Protein AF-A0A3S1DLU2-F1 (afdb_monomer_lite)

Secondary structure (DSSP, 8-state):
---------------HHHHH-S-HHHHHHHHHHHHHH-S---SHHHHHHHTTTTTSHHHHHHHHHHTT---SSSPPPHHHHHHHHHHHHHHHHHHHHHHHHHHHHHHHHHHHHH-SSPPPP-PPPHHHHHHHHHHHHT---HHHHHHHHHHHHHHHTTS----HHHHHHHHT--HHHHHHHHHHT-

Radius of gyration: 19.61 Å; chains: 1; bounding box: 51×60×48 Å

Sequence (186 aa):
MGTEDTNHPVSISGSITDVLGAGKGVGVLVSAIERGVGKVLGPWQRKRENRAELESFAEWTSLLKQQGLRIAGGELSLGERTLARLTVDAVREQEAREDIAVEAVLDYKRLTDASNVMPEPTAPEPEWLDRFWKLAGEISSESMKSLWGRVLARKVAGTAEVSARTLVFLSTLSTTEAKRIARLGN

pLDDT: mean 77.77, std 19.28, range [28.2, 98.31]

Foldseek 3Di:
DDDDPPPDDDDCPDDLCVVQPDDPLSVLLLVLLCLQLNPDLPCPSVCVPCVPPCVDVVVLQVQLVVVVHHPDPDDDDPVSVVVSVVSVLVVQLSVQSSLLSVLLSVLLNVVPVVDPDFDDFDRDDSVLSVLLSVLSSVDDDSLLSNVSSNVSNCNRRVNDDADSVNSVVSSPDDPVRVVVVVVVVD

Structure (mmCIF, N/CA/C/O backbone):
data_AF-A0A3S1DLU2-F1
#
_entry.id   AF-A0A3S1DLU2-F1
#
loop_
_atom_site.group_PDB
_atom_site.id
_atom_site.type_symbol
_atom_site.label_atom_id
_atom_site.label_alt_id
_atom_site.label_comp_id
_atom_site.label_asym_id
_atom_site.label_entity_id
_atom_site.label_seq_id
_atom_site.pdbx_PDB_ins_code
_atom_site.Cartn_x
_atom_site.Cartn_y
_atom_site.Cartn_z
_atom_site.occupancy
_atom_site.B_iso_or_equiv
_atom_site.auth_seq_id
_atom_site.auth_comp_id
_atom_site.auth_asym_id
_atom_site.auth_atom_id
_atom_site.pdbx_PDB_model_num
ATOM 1 N N . MET A 1 1 ? 20.208 45.827 7.296 1.00 37.97 1 MET A N 1
ATOM 2 C CA . MET A 1 1 ? 20.598 44.480 7.759 1.00 37.97 1 MET A CA 1
ATOM 3 C C . MET A 1 1 ? 19.302 43.721 7.981 1.00 37.97 1 MET A C 1
ATOM 5 O O . MET A 1 1 ? 18.718 43.824 9.046 1.00 37.97 1 MET A O 1
ATOM 9 N N . GLY A 1 2 ? 18.760 43.153 6.904 1.00 33.34 2 GLY A N 1
ATOM 10 C CA . GLY A 1 2 ? 17.458 42.489 6.892 1.00 33.34 2 GLY A CA 1
ATOM 11 C C . GLY A 1 2 ? 17.665 41.074 6.386 1.00 33.34 2 GLY A C 1
ATOM 12 O O . GLY A 1 2 ? 17.995 40.882 5.221 1.00 33.34 2 GLY A O 1
ATOM 13 N N . THR A 1 3 ? 17.580 40.124 7.304 1.00 40.91 3 THR A N 1
ATOM 14 C CA . THR A 1 3 ? 17.529 38.690 7.044 1.00 40.91 3 THR A CA 1
ATOM 15 C C . THR A 1 3 ? 16.073 38.319 6.806 1.00 40.91 3 THR A C 1
ATOM 17 O O . THR A 1 3 ? 15.282 38.377 7.743 1.00 40.91 3 THR A O 1
ATOM 20 N N . GLU A 1 4 ? 15.726 37.921 5.590 1.00 30.44 4 GLU A N 1
ATOM 21 C CA . GLU A 1 4 ? 14.504 37.160 5.324 1.00 30.44 4 GLU A CA 1
ATOM 22 C C . GLU A 1 4 ? 14.866 35.999 4.397 1.00 30.44 4 GLU A C 1
ATOM 24 O O . GLU A 1 4 ? 14.699 36.043 3.180 1.00 30.44 4 GLU A O 1
ATOM 29 N N . ASP A 1 5 ? 15.408 34.951 5.021 1.00 40.34 5 ASP A N 1
ATOM 30 C CA . ASP A 1 5 ? 15.300 33.583 4.524 1.00 40.34 5 ASP A CA 1
ATOM 31 C C . ASP A 1 5 ? 13.811 33.212 4.530 1.00 40.34 5 ASP A C 1
ATOM 33 O O . ASP A 1 5 ? 13.257 32.771 5.537 1.00 40.34 5 ASP A O 1
ATOM 37 N N . THR A 1 6 ? 13.136 33.411 3.402 1.00 31.31 6 THR A N 1
ATOM 38 C CA . THR A 1 6 ? 11.796 32.863 3.169 1.00 31.31 6 THR A CA 1
ATOM 39 C C . THR A 1 6 ? 11.933 31.538 2.432 1.00 31.31 6 THR A C 1
ATOM 41 O O . THR A 1 6 ? 11.702 31.407 1.232 1.00 31.31 6 THR A O 1
ATO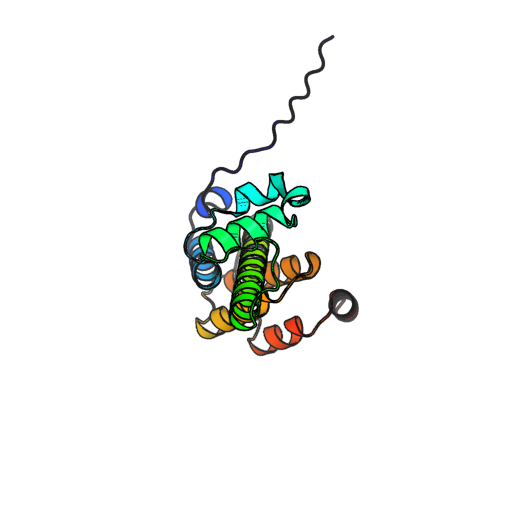M 44 N N . ASN A 1 7 ? 12.324 30.513 3.191 1.00 35.16 7 ASN A N 1
ATOM 45 C CA . ASN A 1 7 ? 12.175 29.124 2.780 1.00 35.16 7 ASN A CA 1
ATOM 46 C C . ASN A 1 7 ? 10.677 28.778 2.787 1.00 35.16 7 ASN A C 1
ATOM 48 O O . ASN A 1 7 ? 10.136 28.275 3.773 1.00 35.16 7 ASN A O 1
ATOM 52 N N . HIS A 1 8 ? 9.981 29.122 1.703 1.00 32.47 8 HIS A N 1
ATOM 53 C CA . HIS A 1 8 ? 8.601 28.708 1.495 1.00 32.47 8 HIS A CA 1
ATOM 54 C C . HIS A 1 8 ? 8.543 27.186 1.279 1.00 32.47 8 HIS A C 1
ATOM 56 O O . HIS A 1 8 ? 9.264 26.660 0.427 1.00 32.47 8 HIS A O 1
ATOM 62 N N . PRO A 1 9 ? 7.671 26.449 1.993 1.00 28.20 9 PRO A N 1
ATOM 63 C CA . PRO A 1 9 ? 7.439 25.044 1.697 1.00 28.20 9 PRO A CA 1
ATOM 64 C C . PRO A 1 9 ? 6.802 24.925 0.308 1.00 28.20 9 PRO A C 1
ATOM 66 O O . PRO A 1 9 ? 5.714 25.443 0.054 1.00 28.20 9 PRO A O 1
ATOM 69 N N . VAL A 1 10 ? 7.493 24.238 -0.604 1.00 31.62 10 VAL A N 1
ATOM 70 C CA . VAL A 1 10 ? 7.006 23.942 -1.957 1.00 31.62 10 VAL A CA 1
ATOM 71 C C . VAL A 1 10 ? 5.676 23.189 -1.854 1.00 31.62 10 VAL A C 1
ATOM 73 O O . VAL A 1 10 ? 5.635 22.023 -1.451 1.00 31.62 10 VAL A O 1
ATOM 76 N N . SER A 1 11 ? 4.585 23.870 -2.205 1.00 29.16 11 SER A N 1
ATOM 77 C CA . SER A 1 11 ? 3.252 23.283 -2.342 1.00 29.16 11 SER A CA 1
ATOM 78 C C . SER A 1 11 ? 3.203 22.469 -3.633 1.00 29.16 11 SER A C 1
ATOM 80 O O . SER A 1 11 ? 3.140 23.026 -4.727 1.00 29.16 11 SER A O 1
ATOM 82 N N . ILE A 1 12 ? 3.252 21.141 -3.524 1.00 36.72 12 ILE A N 1
ATOM 83 C CA . ILE A 1 12 ? 3.059 20.240 -4.667 1.00 36.72 12 ILE A CA 1
ATOM 84 C C . ILE A 1 12 ? 1.545 20.082 -4.867 1.00 36.72 12 ILE A C 1
ATOM 86 O O . ILE A 1 12 ? 0.911 19.180 -4.323 1.00 36.72 12 ILE A O 1
ATOM 90 N N . SER A 1 13 ? 0.956 21.011 -5.620 1.00 36.59 13 SER A N 1
ATOM 91 C CA . SER A 1 13 ? -0.457 20.991 -6.037 1.00 36.59 13 SER A CA 1
ATOM 92 C C . SER A 1 13 ? -0.706 20.118 -7.282 1.00 36.59 13 SER A C 1
ATOM 94 O O . SER A 1 13 ? -1.685 20.327 -7.994 1.00 36.59 13 SER A O 1
ATOM 96 N N . GLY A 1 14 ? 0.190 19.179 -7.589 1.00 49.09 14 GLY A N 1
ATOM 97 C CA . GLY A 1 14 ? 0.217 18.493 -8.878 1.00 49.09 14 GLY A CA 1
ATOM 98 C C . GLY A 1 14 ? -0.297 17.053 -8.846 1.00 49.09 14 GLY A C 1
ATOM 99 O O . GLY A 1 14 ? -0.025 16.311 -7.903 1.00 49.09 14 GLY A O 1
ATOM 100 N N . SER A 1 15 ? -0.990 16.648 -9.910 1.00 63.34 15 SER A N 1
ATOM 101 C CA . SER A 1 15 ? -1.235 15.246 -10.279 1.00 63.34 15 SER A CA 1
ATOM 102 C C . SER A 1 15 ? 0.089 14.458 -10.316 1.00 63.34 15 SER A C 1
ATOM 104 O O . SER A 1 15 ? 1.155 15.047 -10.489 1.00 63.34 15 SER A O 1
ATOM 106 N N . ILE A 1 16 ? 0.069 13.118 -10.221 1.00 63.81 16 ILE A N 1
ATOM 107 C CA . ILE A 1 16 ? 1.288 12.289 -10.398 1.00 63.81 16 ILE A CA 1
ATOM 108 C C . ILE A 1 16 ? 2.025 12.668 -11.697 1.00 63.81 16 ILE A C 1
ATOM 110 O O . ILE A 1 16 ? 3.255 12.725 -11.732 1.00 63.81 16 ILE A O 1
ATOM 114 N N . THR A 1 17 ? 1.270 12.985 -12.750 1.00 66.19 17 THR A N 1
ATOM 115 C CA . THR A 1 17 ? 1.793 13.456 -14.040 1.00 66.19 17 THR A CA 1
ATOM 116 C C . THR A 1 17 ? 2.525 14.794 -13.955 1.00 66.19 17 THR A C 1
ATOM 118 O O . THR A 1 17 ? 3.435 15.026 -14.740 1.00 66.19 17 THR A O 1
ATOM 121 N N . ASP A 1 18 ? 2.188 15.655 -12.999 1.00 67.88 18 ASP A N 1
ATOM 122 C CA . ASP A 1 18 ? 2.866 16.940 -12.793 1.00 67.88 18 ASP A CA 1
ATOM 123 C C . ASP A 1 18 ? 4.189 16.744 -12.039 1.00 67.88 18 ASP A C 1
ATOM 125 O O . ASP A 1 18 ? 5.147 17.489 -12.233 1.00 67.88 18 ASP A O 1
ATOM 129 N N . VAL A 1 19 ? 4.268 15.707 -11.195 1.00 66.38 19 VAL A N 1
ATOM 130 C CA . VAL A 1 19 ? 5.474 15.356 -10.428 1.00 66.38 19 VAL A CA 1
ATOM 131 C C . VAL A 1 19 ? 6.514 14.632 -11.289 1.00 66.38 19 VAL A C 1
ATOM 133 O O . VAL A 1 19 ? 7.720 14.853 -11.107 1.00 66.38 19 VAL A O 1
ATOM 136 N N . LEU A 1 20 ? 6.051 13.750 -12.182 1.00 73.88 20 LEU A N 1
ATOM 137 C CA . LEU A 1 20 ? 6.884 12.843 -12.982 1.00 73.88 20 LEU A CA 1
ATOM 138 C C . LEU A 1 20 ? 6.984 13.221 -14.469 1.00 73.88 20 LEU A C 1
ATOM 140 O O . LEU A 1 20 ? 7.816 12.662 -15.178 1.00 73.88 20 LEU A O 1
ATOM 144 N N . GLY A 1 21 ? 6.152 14.145 -14.953 1.00 74.94 21 GLY A N 1
ATOM 145 C CA . GLY A 1 21 ? 5.983 14.409 -16.382 1.00 74.94 21 GLY A CA 1
ATOM 146 C C . GLY A 1 21 ? 5.085 13.377 -17.081 1.00 74.94 21 GLY A C 1
ATOM 147 O O . GLY A 1 21 ? 4.675 12.365 -16.509 1.00 74.94 21 GLY A O 1
ATOM 148 N N . ALA A 1 22 ? 4.758 13.633 -18.349 1.00 71.94 22 ALA A N 1
ATOM 149 C CA . ALA A 1 22 ? 3.979 12.710 -19.171 1.00 71.94 22 ALA A CA 1
ATOM 150 C C . ALA A 1 22 ? 4.891 11.661 -19.829 1.00 71.94 22 ALA A C 1
ATOM 152 O O . ALA A 1 22 ? 5.860 11.999 -20.505 1.00 71.94 22 ALA A O 1
ATOM 153 N N . GLY A 1 23 ? 4.559 10.379 -19.674 1.00 79.69 23 GLY A N 1
ATOM 154 C CA . GLY A 1 23 ? 5.292 9.285 -20.309 1.00 79.69 23 GLY A CA 1
ATOM 155 C C . GLY A 1 23 ? 4.609 7.935 -20.113 1.00 79.69 23 GLY A C 1
ATOM 156 O O . GLY A 1 23 ? 3.860 7.744 -19.155 1.00 79.69 23 GLY A O 1
ATOM 157 N N . LYS A 1 24 ? 4.883 6.977 -21.010 1.00 80.56 24 LYS A N 1
ATOM 158 C CA . LYS A 1 24 ? 4.287 5.625 -20.985 1.00 80.56 24 LYS A CA 1
ATOM 159 C C . LYS A 1 24 ? 4.448 4.952 -19.616 1.00 80.56 24 LYS A C 1
ATOM 161 O O . LYS A 1 24 ? 3.481 4.426 -19.080 1.00 80.56 24 LYS A O 1
ATOM 166 N N . GLY A 1 25 ? 5.641 5.025 -19.023 1.00 85.75 25 GLY A N 1
ATOM 167 C CA . GLY A 1 25 ? 5.906 4.428 -17.712 1.00 85.75 25 GLY A CA 1
ATOM 168 C C . GLY A 1 25 ? 5.192 5.114 -16.548 1.00 85.75 25 GLY A C 1
ATOM 169 O O . GLY A 1 25 ? 4.727 4.434 -15.638 1.00 85.75 25 GLY A O 1
ATOM 170 N N . VAL A 1 26 ? 4.997 6.435 -16.623 1.00 86.00 26 VAL A N 1
ATOM 171 C CA . VAL A 1 26 ? 4.175 7.174 -15.651 1.00 86.00 26 VAL A CA 1
ATOM 172 C C . VAL A 1 26 ? 2.718 6.727 -15.746 1.00 86.00 26 VAL A C 1
ATOM 174 O O . VAL A 1 26 ? 2.098 6.475 -14.720 1.00 86.00 26 VAL A O 1
ATOM 177 N N . GLY A 1 27 ? 2.189 6.539 -16.959 1.00 85.56 27 GLY A N 1
ATOM 178 C CA . GLY A 1 27 ? 0.840 6.002 -17.162 1.00 85.56 27 GLY A CA 1
ATOM 179 C C . GLY A 1 27 ? 0.656 4.612 -16.545 1.00 85.56 27 GLY A C 1
ATOM 180 O O . GLY A 1 27 ? -0.316 4.383 -15.829 1.00 85.56 27 GLY A O 1
ATOM 181 N N . VAL A 1 28 ? 1.622 3.708 -16.745 1.00 90.31 28 VAL A N 1
ATOM 182 C CA . VAL A 1 28 ? 1.595 2.364 -16.138 1.00 90.31 28 VAL A CA 1
ATOM 183 C C . VAL A 1 28 ? 1.629 2.442 -14.609 1.00 90.31 28 VAL A C 1
ATOM 185 O O . VAL A 1 28 ? 0.856 1.748 -13.948 1.00 90.31 28 VAL A O 1
ATOM 188 N N . LEU A 1 29 ? 2.484 3.299 -14.039 1.00 91.00 29 LEU A N 1
ATOM 189 C CA . LEU A 1 29 ? 2.562 3.492 -12.591 1.00 91.00 29 LEU A CA 1
ATOM 190 C C . LEU A 1 29 ? 1.248 4.039 -12.021 1.00 91.00 29 LEU A C 1
ATOM 192 O O . LEU A 1 29 ? 0.763 3.529 -11.013 1.00 91.00 29 LEU A O 1
ATOM 196 N N . VAL A 1 30 ? 0.653 5.038 -12.679 1.00 89.25 30 VAL A N 1
ATOM 197 C CA . VAL A 1 30 ? -0.636 5.618 -12.279 1.00 89.25 30 VAL A CA 1
ATOM 198 C C . VAL A 1 30 ? -1.722 4.548 -12.285 1.00 89.25 30 VAL A C 1
ATOM 200 O O . VAL A 1 30 ? -2.376 4.360 -11.266 1.00 89.25 30 VAL A O 1
ATOM 203 N N . SER A 1 31 ? -1.866 3.778 -13.367 1.00 89.56 31 SER A N 1
ATOM 204 C CA . SER A 1 31 ? -2.867 2.705 -13.427 1.00 89.56 31 SER A CA 1
ATOM 205 C C . SER A 1 31 ? -2.645 1.625 -12.360 1.00 89.56 31 SER A C 1
ATOM 207 O O . SER A 1 31 ? -3.609 1.108 -11.791 1.00 89.56 31 SER A O 1
ATOM 209 N N . ALA A 1 32 ? -1.386 1.296 -12.049 1.00 93.25 32 ALA A N 1
ATOM 210 C CA . ALA A 1 32 ? -1.053 0.360 -10.978 1.00 93.25 32 ALA A CA 1
ATOM 211 C C . ALA A 1 32 ? -1.448 0.897 -9.590 1.00 93.25 32 ALA A C 1
ATOM 213 O O . ALA A 1 32 ? -1.955 0.130 -8.769 1.00 93.25 32 ALA A O 1
ATOM 214 N N . ILE A 1 33 ? -1.253 2.196 -9.337 1.00 91.56 33 ILE A N 1
ATOM 215 C CA . ILE A 1 33 ? -1.652 2.876 -8.095 1.00 91.56 33 ILE A CA 1
ATOM 216 C C . ILE A 1 33 ? -3.173 2.982 -7.986 1.00 91.56 33 ILE A C 1
ATOM 218 O O . ILE A 1 33 ? -3.739 2.598 -6.963 1.00 91.56 33 ILE A O 1
ATOM 222 N N . GLU A 1 34 ? -3.852 3.429 -9.041 1.00 89.06 34 GLU A N 1
ATOM 223 C CA . GLU A 1 34 ? -5.310 3.590 -9.064 1.00 89.06 34 GLU A CA 1
ATOM 224 C C . GLU A 1 34 ? -6.048 2.278 -8.783 1.00 89.06 34 GLU A C 1
ATOM 226 O O . GLU A 1 34 ? -7.111 2.295 -8.161 1.00 89.06 34 GLU A O 1
ATOM 231 N N . ARG A 1 35 ? -5.480 1.132 -9.186 1.00 91.56 35 ARG A N 1
ATOM 232 C CA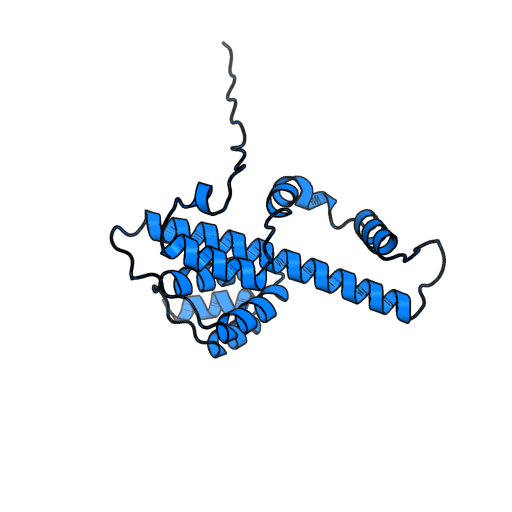 . ARG A 1 35 ? -6.050 -0.190 -8.890 1.00 91.56 35 ARG A CA 1
ATOM 233 C C . ARG A 1 35 ? -6.111 -0.492 -7.389 1.00 91.56 35 ARG A C 1
ATOM 235 O O . ARG A 1 35 ? -7.039 -1.162 -6.951 1.00 91.56 35 ARG A O 1
ATOM 242 N N . GLY A 1 36 ? -5.128 -0.033 -6.619 1.00 88.06 36 GLY A N 1
ATOM 243 C CA . GLY A 1 36 ? -5.014 -0.335 -5.191 1.00 88.06 36 GLY A CA 1
ATOM 244 C C . GLY A 1 36 ? -5.552 0.736 -4.262 1.00 88.06 36 GLY A C 1
ATOM 245 O O . GLY A 1 36 ? -6.177 0.429 -3.249 1.00 88.06 36 GLY A O 1
ATOM 246 N N . VAL A 1 37 ? -5.275 1.989 -4.609 1.00 86.56 37 VAL A N 1
ATOM 247 C CA . VAL A 1 37 ? -5.597 3.168 -3.800 1.00 86.56 37 VAL A CA 1
ATOM 248 C C . VAL A 1 37 ? -6.946 3.771 -4.199 1.00 86.56 37 VAL A C 1
ATOM 250 O O . VAL A 1 37 ? -7.598 4.425 -3.389 1.00 86.56 37 VAL A O 1
ATOM 253 N N . GLY A 1 38 ? -7.392 3.534 -5.436 1.00 84.00 38 GLY A N 1
ATOM 254 C CA . GLY A 1 38 ? -8.533 4.213 -6.039 1.00 84.00 38 GLY A CA 1
ATOM 255 C C . GLY A 1 38 ? -8.137 5.494 -6.783 1.00 84.00 38 GLY A C 1
ATOM 256 O O . GLY A 1 38 ? -6.998 5.950 -6.738 1.00 84.00 38 GLY A O 1
ATOM 257 N N . LYS A 1 39 ? -9.104 6.089 -7.492 1.00 69.25 39 LYS A N 1
ATOM 258 C CA . LYS A 1 39 ? -8.903 7.227 -8.416 1.00 69.25 39 LYS A CA 1
ATOM 259 C C . LYS A 1 39 ? -8.542 8.563 -7.749 1.00 69.25 39 LYS A C 1
ATOM 261 O O . LYS A 1 39 ? -8.288 9.539 -8.445 1.00 69.25 39 LYS A O 1
ATOM 266 N N . VAL A 1 40 ? -8.589 8.654 -6.420 1.00 57.12 40 VAL A N 1
ATOM 267 C CA . VAL A 1 40 ? -8.466 9.922 -5.689 1.00 57.12 40 VAL A CA 1
ATOM 268 C C . VAL A 1 40 ? -7.312 9.832 -4.696 1.00 57.12 40 VAL A C 1
ATOM 270 O O . VAL A 1 40 ? -7.484 9.335 -3.592 1.00 57.12 40 VAL A O 1
ATOM 273 N N . LEU A 1 41 ? -6.158 10.406 -5.049 1.00 60.94 41 LEU A N 1
ATOM 274 C CA . LEU A 1 41 ? -5.056 10.689 -4.111 1.00 60.94 41 LEU A CA 1
ATOM 275 C C . LEU A 1 41 ? -5.293 11.995 -3.330 1.00 60.94 41 LEU A C 1
ATOM 277 O O . LEU A 1 41 ? -4.386 12.786 -3.093 1.00 60.94 41 LEU A O 1
ATOM 281 N N . GLY A 1 42 ? -6.545 12.255 -2.958 1.00 56.00 42 GLY A N 1
ATOM 282 C CA . GLY A 1 42 ? -6.951 13.473 -2.255 1.00 56.00 42 GLY A CA 1
ATOM 283 C C . GLY A 1 42 ? -6.373 13.637 -0.835 1.00 56.00 42 GLY A C 1
ATOM 284 O O . GLY A 1 42 ? -6.075 14.770 -0.456 1.00 56.00 42 GLY A O 1
ATOM 285 N N . PRO A 1 43 ? -6.215 12.578 -0.012 1.00 51.59 43 PRO A N 1
ATOM 286 C CA . PRO A 1 43 ? -5.790 12.731 1.387 1.00 51.59 43 PRO A CA 1
ATOM 287 C C . PRO A 1 43 ? -4.281 12.926 1.602 1.00 51.59 43 PRO A C 1
ATOM 289 O O . PRO A 1 43 ? -3.884 13.364 2.684 1.00 51.59 43 PRO A O 1
ATOM 292 N N . TRP A 1 44 ? -3.438 12.662 0.594 1.00 49.88 44 TRP A N 1
ATOM 293 C CA . TRP A 1 44 ? -1.977 12.757 0.727 1.00 49.88 44 TRP A CA 1
ATOM 294 C C . TRP A 1 44 ? -1.498 14.159 1.141 1.00 49.88 44 TRP A C 1
ATOM 296 O O . TRP A 1 44 ? -0.636 14.297 2.009 1.00 49.88 44 TRP A O 1
ATOM 306 N N . GLN A 1 45 ? -2.112 15.207 0.582 1.00 47.50 45 GLN A N 1
ATOM 307 C CA . GLN A 1 45 ? -1.802 16.602 0.917 1.00 47.50 45 GLN A CA 1
ATOM 308 C C . GLN A 1 45 ? -2.145 16.953 2.374 1.00 47.50 45 GLN A C 1
ATOM 310 O O . GLN A 1 45 ? -1.384 17.666 3.019 1.00 47.50 45 GLN A O 1
ATOM 315 N N . ARG A 1 46 ? -3.235 16.401 2.928 1.00 48.19 46 ARG A N 1
ATOM 316 C CA . ARG A 1 46 ? -3.673 16.677 4.312 1.00 48.19 46 ARG A CA 1
ATOM 317 C C . ARG A 1 46 ? -2.791 16.012 5.374 1.00 48.19 46 ARG A C 1
ATOM 319 O O . ARG A 1 46 ? -2.666 16.528 6.482 1.00 48.19 46 ARG A O 1
ATOM 326 N N . LYS A 1 47 ? -2.161 14.876 5.062 1.00 51.69 47 LYS A N 1
ATOM 327 C CA . LYS A 1 47 ? -1.382 14.097 6.042 1.00 51.69 47 LYS A CA 1
ATOM 328 C C . LYS A 1 47 ? 0.006 14.638 6.344 1.00 51.69 47 LYS A C 1
ATOM 330 O O . LYS A 1 47 ? 0.522 14.373 7.429 1.00 51.69 47 LYS A O 1
ATOM 335 N N . ARG A 1 48 ? 0.616 15.398 5.428 1.00 49.97 48 ARG A N 1
ATOM 336 C CA . ARG A 1 48 ? 1.931 16.011 5.684 1.00 49.97 48 ARG A CA 1
ATOM 337 C C . ARG A 1 48 ? 1.861 17.108 6.750 1.00 49.97 48 ARG A C 1
ATOM 339 O O . ARG A 1 48 ? 2.870 17.373 7.393 1.00 49.97 48 ARG A O 1
ATOM 346 N N . GLU A 1 49 ? 0.684 17.704 6.936 1.00 43.12 49 GLU A N 1
ATOM 347 C CA . GLU A 1 49 ? 0.455 18.823 7.856 1.00 43.12 49 GLU A CA 1
ATOM 348 C C . GLU A 1 49 ? -0.075 18.365 9.228 1.00 43.12 49 GLU A C 1
ATOM 350 O O . GLU A 1 49 ? 0.310 18.942 10.238 1.00 43.12 49 GLU A O 1
ATOM 355 N N . ASN A 1 50 ? -0.853 17.273 9.299 1.00 41.28 50 ASN A N 1
ATOM 356 C CA . ASN A 1 50 ? -1.627 16.921 10.504 1.00 41.28 50 ASN A CA 1
ATOM 357 C C . ASN A 1 50 ? -1.227 15.607 11.216 1.00 41.28 50 ASN A C 1
ATOM 359 O O . ASN A 1 50 ? -1.925 15.177 12.134 1.00 41.28 50 ASN A O 1
ATOM 363 N N . ARG A 1 51 ? -0.120 14.939 10.845 1.00 43.53 51 ARG A N 1
ATOM 364 C CA . ARG A 1 51 ? 0.239 13.580 11.340 1.00 43.53 51 ARG A CA 1
ATOM 365 C C . ARG A 1 51 ? 0.302 13.431 12.875 1.00 43.53 51 ARG A C 1
ATOM 367 O O . ARG A 1 51 ? 0.204 12.315 13.366 1.00 43.53 51 ARG A O 1
ATOM 374 N N . ALA A 1 52 ? 0.459 14.528 13.621 1.00 43.78 52 ALA A N 1
ATOM 375 C CA . ALA A 1 52 ? 0.508 14.536 15.086 1.00 43.78 52 ALA A CA 1
ATOM 376 C C . ALA A 1 52 ? -0.866 14.707 15.778 1.00 43.78 52 ALA A C 1
ATOM 378 O O . ALA A 1 52 ? -0.972 14.428 16.969 1.00 43.78 52 ALA A O 1
ATOM 379 N N . GLU A 1 53 ? -1.914 15.135 15.065 1.00 42.28 53 GLU A N 1
ATOM 380 C CA . GLU A 1 53 ? -3.240 15.436 15.645 1.00 42.28 53 GLU A CA 1
ATOM 381 C C . GLU A 1 53 ? -4.330 14.403 15.272 1.00 42.28 53 GLU A C 1
ATOM 383 O O . GLU A 1 53 ? -5.354 14.297 15.954 1.00 42.28 53 GLU A O 1
ATOM 388 N N . LEU A 1 54 ? -4.096 13.604 14.221 1.00 39.69 54 LEU A N 1
ATOM 389 C CA . LEU A 1 54 ? -5.099 12.753 13.549 1.00 39.69 54 LEU A CA 1
ATOM 390 C C . LEU A 1 54 ? -5.418 11.416 14.244 1.00 39.69 54 LEU A C 1
ATOM 392 O O . LEU A 1 54 ? -6.444 10.801 13.978 1.00 39.69 54 LEU A O 1
ATOM 396 N N . GLU A 1 55 ? -4.606 10.943 15.192 1.00 47.66 55 GLU A N 1
ATOM 397 C CA . GLU A 1 55 ? -4.949 9.712 15.934 1.00 47.66 55 GLU A CA 1
ATOM 398 C C . GLU A 1 55 ? -5.979 9.948 17.054 1.00 47.66 55 GLU A C 1
ATOM 400 O O . GLU A 1 55 ? -6.311 9.036 17.818 1.00 47.66 55 GLU A O 1
ATOM 405 N N . SER A 1 56 ? -6.489 11.176 17.195 1.00 52.47 56 SER A N 1
ATOM 406 C CA . SER A 1 56 ? -7.362 11.522 18.308 1.00 52.47 56 SER A CA 1
ATOM 407 C C . SER A 1 56 ? -8.715 10.802 18.229 1.00 52.47 56 SER A C 1
ATOM 409 O O . SER A 1 56 ? -9.343 10.643 17.182 1.00 52.47 56 SER A O 1
ATOM 411 N N . PHE A 1 57 ? -9.226 10.415 19.398 1.00 50.03 57 PHE A N 1
ATOM 412 C CA . PHE A 1 57 ? -10.565 9.849 19.589 1.00 50.03 57 PHE A CA 1
ATOM 413 C C . PHE A 1 57 ? -11.687 10.684 18.932 1.00 50.03 57 PHE A C 1
ATOM 415 O O . PHE A 1 57 ? -12.756 10.155 18.621 1.00 50.03 57 PHE A O 1
ATOM 422 N N . ALA A 1 58 ? -11.458 11.980 18.695 1.00 55.06 58 ALA A N 1
ATOM 423 C CA . ALA A 1 58 ? -12.408 12.892 18.069 1.00 55.06 58 ALA A CA 1
ATOM 424 C C . ALA A 1 58 ? -12.656 12.586 16.581 1.00 55.06 58 ALA A C 1
ATOM 426 O O . ALA A 1 58 ? -13.809 12.636 16.147 1.00 55.06 58 ALA A O 1
ATOM 427 N N . GLU A 1 59 ? -11.621 12.219 15.819 1.00 64.75 59 GLU A N 1
ATOM 428 C CA . GLU A 1 59 ? -11.757 11.833 14.407 1.00 64.75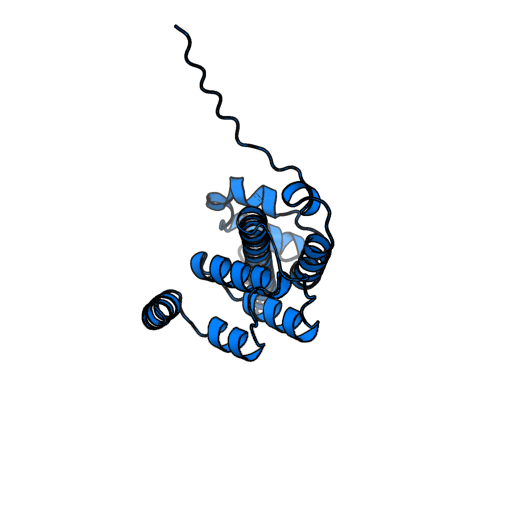 59 GLU A CA 1
ATOM 429 C C . GLU A 1 59 ? -12.414 10.457 14.275 1.00 64.75 59 GLU A C 1
ATOM 431 O O . GLU A 1 59 ? -13.350 10.274 13.502 1.00 64.75 59 GLU A O 1
ATOM 436 N N . TRP A 1 60 ? -12.051 9.519 15.151 1.00 59.50 60 TRP A N 1
ATOM 437 C CA . TRP A 1 60 ? -12.757 8.243 15.273 1.00 59.50 60 TRP A CA 1
ATOM 438 C C . TRP A 1 60 ? -14.242 8.432 15.574 1.00 59.50 60 TRP A C 1
ATOM 440 O O . TRP A 1 60 ? -15.104 7.839 14.928 1.00 59.50 60 TRP A O 1
ATOM 450 N N . THR A 1 61 ? -14.561 9.306 16.527 1.00 61.00 61 THR A N 1
ATOM 451 C CA . THR A 1 61 ? -15.948 9.611 16.884 1.00 61.00 61 THR A CA 1
ATOM 452 C C . THR A 1 61 ? -16.694 10.282 15.727 1.00 61.00 61 THR A C 1
ATOM 454 O O . THR A 1 61 ? -17.890 10.041 15.559 1.00 61.00 61 THR A O 1
ATOM 457 N N . SER A 1 62 ? -16.029 11.114 14.920 1.00 68.31 62 SER A N 1
ATOM 458 C CA . SER A 1 62 ? -16.649 11.784 13.771 1.00 68.31 62 SER A CA 1
ATOM 459 C C . SER A 1 62 ? -16.900 10.820 12.605 1.00 68.31 62 SER A C 1
ATOM 461 O O . SER A 1 62 ? -17.998 10.836 12.050 1.00 68.31 62 SER A O 1
ATOM 463 N N . LEU A 1 63 ? -15.955 9.924 12.300 1.00 69.06 63 LEU A N 1
ATOM 464 C CA . LEU A 1 63 ? -16.109 8.865 11.297 1.00 69.06 63 LEU A CA 1
ATOM 465 C C . LEU A 1 63 ? -17.250 7.913 11.662 1.00 69.06 63 LEU A C 1
ATOM 467 O O . LEU A 1 63 ? -18.109 7.614 10.834 1.00 69.06 63 LEU A O 1
ATOM 471 N N . LEU A 1 64 ? -17.320 7.497 12.927 1.00 68.31 64 LEU A N 1
ATOM 472 C CA . LEU A 1 64 ? -18.402 6.644 13.414 1.00 68.31 64 LEU A CA 1
ATOM 473 C C . LEU A 1 64 ? -19.756 7.364 13.342 1.00 68.31 64 LEU A C 1
ATOM 475 O O . LEU A 1 64 ? -20.731 6.778 12.871 1.00 68.31 64 LEU A O 1
ATOM 479 N N . LYS A 1 65 ? -19.811 8.659 13.687 1.00 71.50 65 LYS A N 1
ATOM 480 C CA . LYS A 1 65 ? -21.017 9.485 13.503 1.00 71.50 65 LYS A CA 1
ATOM 481 C C . LYS A 1 65 ? -21.459 9.574 12.042 1.00 71.50 65 LYS A C 1
ATOM 483 O O . LYS A 1 65 ? -22.659 9.508 11.790 1.00 71.50 65 LYS A O 1
ATOM 488 N N . GLN A 1 66 ? -20.532 9.711 11.091 1.00 76.56 66 GLN A N 1
ATOM 489 C CA . GLN A 1 66 ? -20.858 9.723 9.656 1.00 76.56 66 GLN A CA 1
ATOM 490 C C . GLN A 1 66 ? -21.472 8.396 9.195 1.00 76.56 66 GLN A C 1
ATOM 492 O O . GLN A 1 66 ? -22.365 8.397 8.355 1.00 76.56 66 GLN A O 1
ATOM 497 N N . GLN A 1 67 ? -21.055 7.281 9.796 1.00 72.19 67 GLN A N 1
ATOM 498 C CA . GLN A 1 67 ? -21.636 5.953 9.575 1.00 72.19 67 GLN A CA 1
ATOM 499 C C . GLN A 1 67 ? -22.919 5.705 10.398 1.00 72.19 67 GLN A C 1
ATOM 501 O O . GLN A 1 67 ? -23.403 4.579 10.475 1.00 72.19 67 GLN A O 1
ATOM 506 N N . GLY A 1 68 ? -23.480 6.740 11.036 1.00 66.25 68 GLY A N 1
ATOM 507 C CA . GLY A 1 68 ? -24.715 6.659 11.823 1.00 66.25 68 GLY A CA 1
ATOM 508 C C . GLY A 1 68 ? -24.551 6.081 13.233 1.00 66.25 68 GLY A C 1
ATOM 509 O O . GLY A 1 68 ? -25.541 5.945 13.951 1.00 66.25 68 GLY A O 1
ATOM 510 N N . LEU A 1 69 ? -23.324 5.775 13.665 1.00 68.81 69 LEU A N 1
ATOM 511 C CA . LEU A 1 69 ? -23.030 5.252 14.998 1.00 68.81 69 LEU A CA 1
ATOM 512 C C . LEU A 1 69 ? -22.901 6.392 16.017 1.00 68.81 69 LEU A C 1
ATOM 514 O O . LEU A 1 69 ? -22.158 7.356 15.820 1.00 68.81 69 LEU A O 1
ATOM 518 N N . ARG A 1 70 ? -23.604 6.282 17.150 1.00 59.31 70 ARG A N 1
ATOM 519 C CA . ARG A 1 70 ? -23.571 7.286 18.225 1.00 59.31 70 ARG A CA 1
ATOM 520 C C . ARG A 1 70 ? -22.792 6.753 19.420 1.00 59.31 70 ARG A C 1
ATOM 522 O O . ARG A 1 70 ? -23.337 6.032 20.245 1.00 59.31 70 ARG A O 1
ATOM 529 N N . ILE A 1 71 ? -21.543 7.190 19.574 1.00 58.44 71 ILE A N 1
ATOM 530 C CA . ILE A 1 71 ? -20.809 7.018 20.835 1.00 58.44 71 ILE A CA 1
ATOM 531 C C . ILE A 1 71 ? -21.310 8.093 21.807 1.00 58.44 71 ILE A C 1
ATOM 533 O O . ILE A 1 71 ? -20.756 9.186 21.889 1.00 58.44 71 ILE A O 1
ATOM 537 N N . ALA A 1 72 ? -22.426 7.832 22.482 1.00 51.69 72 ALA A N 1
ATOM 538 C CA . ALA A 1 72 ? -22.956 8.712 23.518 1.00 51.69 72 ALA A CA 1
ATOM 539 C C . ALA A 1 72 ? -23.118 7.921 24.819 1.00 51.69 72 ALA A C 1
ATOM 541 O O . ALA A 1 72 ? -24.173 7.356 25.074 1.00 51.69 72 ALA A O 1
ATOM 542 N N . GLY A 1 73 ? -22.050 7.865 25.621 1.00 55.97 73 GLY A N 1
ATOM 543 C CA . GLY A 1 73 ? -22.086 7.513 27.049 1.00 55.97 73 GLY A CA 1
ATOM 544 C C . GLY A 1 73 ? -22.534 6.097 27.448 1.00 55.97 73 GLY A C 1
ATOM 545 O O . GLY A 1 73 ? -22.542 5.815 28.641 1.00 55.97 73 GLY A O 1
ATOM 546 N N . GLY A 1 74 ? -22.890 5.220 26.506 1.00 65.88 74 GLY A N 1
ATOM 547 C CA . GLY A 1 74 ? -23.292 3.831 26.755 1.00 65.88 74 GLY A CA 1
ATOM 548 C C . GLY A 1 74 ? -22.343 2.812 26.123 1.00 65.88 74 GLY A C 1
ATOM 549 O O . GLY A 1 74 ? -21.613 3.129 25.181 1.00 65.88 74 GLY A O 1
ATOM 550 N N . GLU A 1 75 ? -22.352 1.582 26.647 1.00 66.81 75 GLU A N 1
ATOM 551 C CA . GLU A 1 75 ? -21.652 0.445 26.040 1.00 66.81 75 GLU A CA 1
ATOM 552 C C . GLU A 1 75 ? -22.135 0.220 24.601 1.00 66.81 75 GLU A C 1
ATOM 554 O O . GLU A 1 75 ? -23.331 0.104 24.342 1.00 66.81 75 GLU A O 1
ATOM 559 N N . LEU A 1 76 ? -21.189 0.130 23.663 1.00 73.81 76 LEU A N 1
ATOM 560 C CA . LEU A 1 76 ? -21.478 -0.244 22.280 1.00 73.81 76 LEU A CA 1
ATOM 561 C C . LEU A 1 76 ? -21.939 -1.705 22.219 1.00 73.81 76 LEU A C 1
ATOM 563 O O . LEU A 1 76 ? -21.276 -2.604 22.753 1.00 73.81 76 LEU A O 1
ATOM 567 N N . SER A 1 77 ? -23.014 -1.968 21.480 1.00 83.94 77 SER A N 1
ATOM 568 C CA . SER A 1 77 ? -23.436 -3.331 21.161 1.00 83.94 77 SER A CA 1
ATOM 569 C C . SER A 1 77 ? -22.352 -4.084 20.374 1.00 83.94 77 SER A C 1
ATOM 571 O O . SER A 1 77 ? -21.416 -3.504 19.815 1.00 83.94 77 SER A O 1
ATOM 573 N N . LEU A 1 78 ? -22.446 -5.418 20.310 1.00 82.38 78 LEU A N 1
ATOM 574 C CA . LEU A 1 78 ? -21.508 -6.223 19.516 1.00 82.38 78 LEU A CA 1
ATOM 575 C C . LEU A 1 78 ? -21.483 -5.790 18.038 1.00 82.38 78 LEU A C 1
ATOM 577 O O . LEU A 1 78 ? -20.402 -5.680 17.468 1.00 82.38 78 LEU A O 1
ATOM 581 N N . GLY A 1 79 ? -22.646 -5.502 17.446 1.00 82.25 79 GLY A N 1
ATOM 582 C CA . GLY A 1 79 ? -22.742 -5.045 16.057 1.00 82.25 79 GLY A CA 1
ATOM 583 C C . GLY A 1 79 ? -22.034 -3.708 15.829 1.00 82.25 79 GLY A C 1
ATOM 584 O O . GLY A 1 79 ? -21.244 -3.581 14.896 1.00 82.25 79 GLY A O 1
ATOM 585 N N . GLU A 1 80 ? -22.236 -2.743 16.727 1.00 78.75 80 GLU A N 1
ATOM 586 C CA . GLU A 1 80 ? -21.597 -1.424 16.642 1.00 78.75 80 GLU A CA 1
ATOM 587 C C . GLU A 1 80 ? -20.079 -1.508 16.843 1.00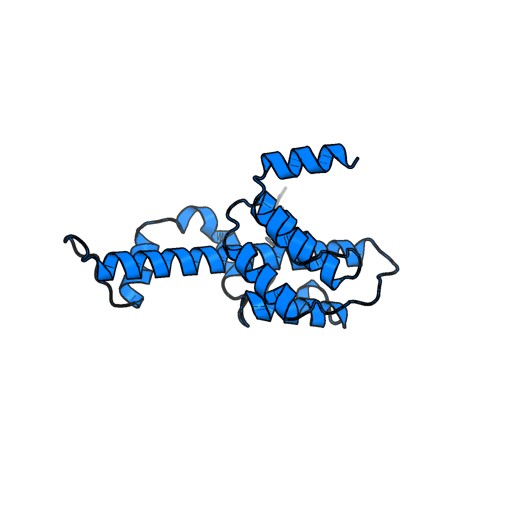 78.75 80 GLU A C 1
ATOM 589 O O . GLU A 1 80 ? -19.329 -0.841 16.133 1.00 78.75 80 GLU A O 1
ATOM 594 N N . ARG A 1 81 ? -19.597 -2.375 17.748 1.00 81.69 81 ARG A N 1
ATOM 595 C CA . ARG A 1 81 ? -18.154 -2.625 17.924 1.00 81.69 81 ARG A CA 1
ATOM 596 C C . ARG A 1 81 ? -17.523 -3.253 16.687 1.00 81.69 81 ARG A C 1
ATOM 598 O O . ARG A 1 81 ? -16.414 -2.874 16.319 1.00 81.69 81 ARG A O 1
ATOM 605 N N . THR A 1 82 ? -18.206 -4.205 16.056 1.00 84.31 82 THR A N 1
ATOM 606 C CA . THR A 1 82 ? -17.731 -4.826 14.814 1.00 84.31 82 THR A CA 1
ATOM 607 C C . THR A 1 82 ? -17.668 -3.804 13.686 1.00 84.31 82 THR A C 1
ATOM 609 O O . THR A 1 82 ? -16.636 -3.699 13.032 1.00 84.31 82 THR A O 1
ATOM 612 N N . LEU A 1 83 ? -18.723 -3.006 13.496 1.00 82.38 83 LEU A N 1
ATOM 613 C CA . LEU A 1 83 ? -18.742 -1.962 12.472 1.00 82.38 83 LEU A CA 1
ATOM 614 C C . LEU A 1 83 ? -17.650 -0.912 12.715 1.00 82.38 83 LEU A C 1
ATOM 616 O O . LEU A 1 83 ? -16.966 -0.503 11.776 1.00 82.38 83 LEU A O 1
ATOM 620 N N . ALA A 1 84 ? -17.430 -0.532 13.976 1.00 80.44 84 ALA A N 1
ATOM 621 C CA . ALA A 1 84 ? -16.360 0.386 14.335 1.00 80.44 84 ALA A CA 1
ATOM 622 C C . ALA A 1 84 ? -14.976 -0.175 13.982 1.00 80.44 84 ALA A C 1
ATOM 624 O O . ALA A 1 84 ? -14.192 0.524 13.350 1.00 80.44 84 ALA A O 1
ATOM 625 N N . ARG A 1 85 ? -14.693 -1.441 14.321 1.00 82.81 85 ARG A N 1
ATOM 626 C CA . ARG A 1 85 ? -13.429 -2.108 13.959 1.00 82.81 85 ARG A CA 1
ATOM 627 C C . ARG A 1 85 ? -13.234 -2.194 12.450 1.00 82.81 85 ARG A C 1
ATOM 629 O O . ARG A 1 85 ? -12.192 -1.783 11.967 1.00 82.81 85 ARG A O 1
ATOM 636 N N . LEU A 1 86 ? -14.251 -2.632 11.708 1.00 84.75 86 LEU A N 1
ATOM 637 C CA . LEU A 1 86 ? -14.181 -2.706 10.245 1.00 84.75 86 LEU A CA 1
ATOM 638 C C . LEU A 1 86 ? -13.873 -1.343 9.618 1.00 84.75 86 LEU A C 1
ATOM 640 O O . LEU A 1 86 ? -13.063 -1.256 8.703 1.00 84.75 86 LEU A O 1
ATOM 644 N N . THR A 1 87 ? -14.492 -0.278 10.134 1.00 82.12 87 THR A N 1
ATOM 645 C CA . THR A 1 87 ? -14.228 1.091 9.670 1.00 82.12 87 THR A CA 1
ATOM 646 C C . THR A 1 87 ? -12.792 1.505 9.985 1.00 82.12 87 THR A C 1
ATOM 648 O O . THR A 1 87 ? -12.116 2.068 9.131 1.00 82.12 87 THR A O 1
ATOM 651 N N . VAL A 1 88 ? -12.311 1.196 11.194 1.00 81.44 88 VAL A N 1
ATOM 652 C CA . VAL A 1 88 ? -10.937 1.488 11.628 1.00 81.44 88 VAL A CA 1
ATOM 653 C C . VAL A 1 88 ? -9.905 0.799 10.756 1.00 81.44 88 VAL A C 1
ATOM 655 O O . VAL A 1 88 ? -8.969 1.444 10.283 1.00 81.44 88 VAL A O 1
ATOM 658 N N . ASP A 1 89 ? -10.083 -0.498 10.549 1.00 85.62 89 ASP A N 1
ATOM 659 C CA . ASP A 1 89 ? -9.150 -1.316 9.792 1.00 85.62 89 ASP A CA 1
ATOM 660 C C . ASP A 1 89 ? -9.148 -0.882 8.320 1.00 85.62 89 ASP A C 1
ATOM 662 O O . ASP A 1 89 ? -8.083 -0.636 7.762 1.00 85.62 89 ASP A O 1
ATOM 666 N N . ALA A 1 90 ? -10.324 -0.633 7.729 1.00 85.75 90 ALA A N 1
ATOM 667 C CA . ALA A 1 90 ? -10.433 -0.133 6.358 1.00 85.75 90 ALA A CA 1
ATOM 668 C C . ALA A 1 90 ? -9.764 1.237 6.164 1.00 85.75 90 ALA A C 1
ATOM 670 O O . ALA A 1 90 ? -9.102 1.453 5.148 1.00 85.75 90 ALA A O 1
ATOM 671 N N . VAL A 1 91 ? -9.910 2.155 7.131 1.00 83.38 91 VAL A N 1
ATOM 672 C CA . VAL A 1 91 ? -9.208 3.445 7.097 1.00 83.38 91 VAL A CA 1
ATOM 673 C C . VAL A 1 91 ? -7.707 3.197 7.124 1.00 83.38 91 VAL A C 1
ATOM 675 O O . VAL A 1 91 ? -7.035 3.580 6.174 1.00 83.38 91 VAL A O 1
ATOM 678 N N . ARG A 1 92 ? -7.184 2.489 8.132 1.00 85.19 92 ARG A N 1
ATOM 679 C CA . ARG A 1 92 ? -5.740 2.217 8.275 1.00 85.19 92 ARG A CA 1
ATOM 680 C C . ARG A 1 92 ? -5.133 1.543 7.048 1.00 85.19 92 ARG A C 1
ATOM 682 O O . ARG A 1 92 ? -4.042 1.920 6.626 1.00 85.19 92 ARG A O 1
ATOM 689 N N . GLU A 1 93 ? -5.832 0.575 6.465 1.00 90.94 93 GLU A N 1
ATOM 690 C CA . GLU A 1 93 ? -5.389 -0.077 5.235 1.00 90.94 93 GLU A CA 1
ATOM 691 C C . GLU A 1 93 ? -5.295 0.911 4.074 1.00 90.94 93 GLU A C 1
ATOM 693 O O . GLU A 1 93 ? -4.294 0.927 3.356 1.00 90.94 93 GLU A O 1
ATOM 698 N N . GLN A 1 94 ? -6.308 1.763 3.901 1.00 89.19 94 GLN A N 1
ATOM 699 C CA . GLN A 1 94 ? -6.293 2.806 2.881 1.00 89.19 94 GLN A CA 1
ATOM 700 C C . GLN A 1 94 ? -5.120 3.771 3.096 1.00 89.19 94 GLN A C 1
ATOM 702 O O . GLN A 1 94 ? -4.409 4.105 2.149 1.00 89.19 94 GLN A O 1
ATOM 707 N N . GLU A 1 95 ? -4.863 4.162 4.345 1.00 86.88 95 GLU A N 1
ATOM 708 C CA . GLU A 1 95 ? -3.734 5.019 4.700 1.00 86.88 95 GLU A CA 1
ATOM 709 C C . GLU A 1 95 ? -2.385 4.400 4.326 1.00 86.88 95 GLU A C 1
ATOM 711 O O . GLU A 1 95 ? -1.531 5.075 3.751 1.00 86.88 95 GLU A O 1
ATOM 716 N N . ALA A 1 96 ? -2.197 3.113 4.624 1.00 90.44 96 ALA A N 1
ATOM 717 C CA . ALA A 1 96 ? -0.980 2.393 4.278 1.00 90.44 96 ALA A CA 1
ATOM 718 C C . ALA A 1 96 ? -0.776 2.315 2.758 1.00 90.44 96 ALA A C 1
ATOM 720 O O . ALA A 1 96 ? 0.338 2.534 2.275 1.00 90.44 96 ALA A O 1
ATOM 721 N N . ARG A 1 97 ? -1.844 2.054 1.991 1.00 93.56 97 ARG A N 1
ATOM 722 C CA . ARG A 1 97 ? -1.783 2.012 0.521 1.00 93.56 97 ARG A CA 1
ATOM 723 C C . ARG A 1 97 ? -1.401 3.370 -0.069 1.00 93.56 97 ARG A C 1
ATOM 725 O O . ARG A 1 97 ? -0.566 3.419 -0.971 1.00 93.56 97 ARG A O 1
ATOM 732 N N . GLU A 1 98 ? -1.963 4.457 0.452 1.00 90.50 98 GLU A N 1
ATOM 733 C CA . GLU A 1 98 ? -1.629 5.822 0.028 1.00 90.50 98 GLU A CA 1
ATOM 734 C C . GLU A 1 98 ? -0.162 6.170 0.309 1.00 90.50 98 GLU A C 1
ATOM 736 O O . GLU A 1 98 ? 0.536 6.641 -0.589 1.00 90.50 98 GLU A O 1
ATOM 741 N N . ASP A 1 99 ? 0.339 5.874 1.512 1.00 89.00 99 ASP A N 1
ATOM 742 C CA . ASP A 1 99 ? 1.746 6.105 1.867 1.00 89.00 99 ASP A CA 1
ATOM 743 C C . ASP A 1 99 ? 2.698 5.306 0.950 1.00 89.00 99 ASP A C 1
ATOM 745 O O . ASP A 1 99 ? 3.712 5.820 0.474 1.00 89.00 99 ASP A O 1
ATOM 749 N N . ILE A 1 100 ? 2.356 4.050 0.643 1.00 94.06 100 ILE A N 1
ATOM 750 C CA . ILE A 1 100 ? 3.134 3.189 -0.261 1.00 94.06 100 ILE A CA 1
ATOM 751 C C . ILE A 1 100 ? 3.124 3.718 -1.699 1.00 94.06 100 ILE A C 1
ATOM 753 O O . ILE A 1 100 ? 4.154 3.674 -2.376 1.00 94.06 100 ILE A O 1
ATOM 757 N N . ALA A 1 101 ? 1.990 4.231 -2.180 1.00 92.12 101 ALA A N 1
ATOM 758 C CA . ALA A 1 101 ? 1.892 4.824 -3.511 1.00 92.12 101 ALA A CA 1
ATOM 759 C C . ALA A 1 101 ? 2.808 6.045 -3.664 1.00 92.12 101 ALA A C 1
ATOM 761 O O . ALA A 1 101 ? 3.449 6.218 -4.700 1.00 92.12 101 ALA A O 1
ATOM 762 N N . VAL A 1 102 ? 2.928 6.854 -2.614 1.00 88.00 102 VAL A N 1
ATOM 763 C CA . VAL A 1 102 ? 3.828 8.014 -2.583 1.00 88.00 102 VAL A CA 1
ATOM 764 C C . VAL A 1 102 ? 5.278 7.569 -2.661 1.00 88.00 102 VAL A C 1
ATOM 766 O O . VAL A 1 102 ? 6.035 8.074 -3.489 1.00 88.00 102 VAL A O 1
ATOM 769 N N . GLU A 1 103 ? 5.662 6.589 -1.845 1.00 90.94 103 GLU A N 1
ATOM 770 C CA . GLU A 1 103 ? 7.001 6.000 -1.886 1.00 90.94 103 GLU A CA 1
ATOM 771 C C . GLU A 1 103 ? 7.320 5.421 -3.272 1.00 90.94 103 GLU A C 1
ATOM 773 O O . GLU A 1 103 ? 8.439 5.579 -3.762 1.00 90.94 103 GLU A O 1
ATOM 778 N N . ALA A 1 104 ? 6.334 4.817 -3.945 1.00 93.31 104 ALA A N 1
ATOM 779 C CA . ALA A 1 104 ? 6.491 4.319 -5.308 1.00 93.31 104 ALA A CA 1
ATOM 780 C C . ALA A 1 104 ? 6.721 5.448 -6.325 1.00 93.31 104 ALA A C 1
ATOM 782 O O . ALA A 1 104 ? 7.629 5.346 -7.147 1.00 93.31 104 ALA A O 1
ATOM 783 N N . VAL A 1 105 ? 5.954 6.541 -6.256 1.00 89.94 105 VAL A N 1
ATOM 784 C CA . VAL A 1 105 ? 6.138 7.723 -7.121 1.00 89.94 105 VAL A CA 1
ATOM 785 C C . VAL A 1 105 ? 7.523 8.337 -6.920 1.00 89.94 105 VAL A C 1
ATOM 787 O O . VAL A 1 105 ? 8.231 8.606 -7.892 1.00 89.94 105 VAL A O 1
ATOM 790 N N . LEU A 1 106 ? 7.938 8.525 -5.665 1.00 88.19 106 LEU A N 1
ATOM 791 C CA . LEU A 1 106 ? 9.244 9.094 -5.336 1.00 88.19 106 LEU A CA 1
ATOM 792 C C . LEU A 1 106 ? 10.393 8.194 -5.802 1.00 88.19 106 LEU A C 1
ATOM 794 O O . LEU A 1 106 ? 11.372 8.695 -6.353 1.00 88.19 106 LEU A O 1
ATOM 798 N N . ASP A 1 107 ? 10.293 6.877 -5.607 1.00 91.69 107 ASP A N 1
ATOM 799 C CA . ASP A 1 107 ? 11.339 5.961 -6.065 1.00 91.69 107 ASP A CA 1
ATOM 800 C C . ASP A 1 107 ? 11.403 5.867 -7.586 1.00 91.69 107 ASP A C 1
ATOM 802 O O . ASP A 1 107 ? 12.497 5.876 -8.146 1.00 91.69 107 ASP A O 1
ATOM 806 N N . TYR A 1 108 ? 10.251 5.852 -8.259 1.00 90.19 108 TYR A N 1
ATOM 807 C CA . TYR A 1 108 ? 10.195 5.867 -9.716 1.00 90.19 108 TYR A CA 1
ATOM 808 C C . TYR A 1 108 ? 10.890 7.112 -10.281 1.00 90.19 108 TYR A C 1
ATOM 810 O O . TYR A 1 108 ? 11.713 6.985 -11.184 1.00 90.19 108 TYR A O 1
ATOM 818 N N . LYS A 1 109 ? 10.654 8.290 -9.684 1.00 89.31 109 LYS A N 1
ATOM 819 C CA . LYS A 1 109 ? 11.372 9.525 -10.037 1.00 89.31 109 LYS A CA 1
ATOM 820 C C . LYS A 1 109 ? 12.885 9.393 -9.862 1.00 89.31 109 LYS A C 1
ATOM 822 O O . LYS A 1 109 ? 13.654 9.758 -10.742 1.00 89.31 109 LYS A O 1
ATOM 827 N N . ARG A 1 110 ? 13.333 8.835 -8.732 1.00 90.12 110 ARG A N 1
ATOM 828 C CA . ARG A 1 110 ? 14.770 8.612 -8.494 1.00 90.12 110 ARG A CA 1
ATOM 829 C C . ARG A 1 110 ? 15.386 7.693 -9.547 1.00 90.12 110 ARG A C 1
ATOM 831 O O . ARG A 1 110 ? 16.515 7.932 -9.959 1.00 90.12 110 ARG A O 1
ATOM 838 N N . LEU A 1 111 ? 14.667 6.655 -9.976 1.00 88.81 111 LEU A N 1
ATOM 839 C CA . LEU A 1 111 ? 15.127 5.744 -11.027 1.00 88.81 111 LEU A CA 1
ATOM 840 C C . LEU A 1 111 ? 15.247 6.452 -12.382 1.00 88.81 111 LEU A C 1
ATOM 842 O O . LEU A 1 111 ? 16.246 6.248 -13.070 1.00 88.81 111 LEU A O 1
ATOM 846 N N . THR A 1 112 ? 14.267 7.289 -12.741 1.00 85.44 112 THR A N 1
ATOM 847 C CA . THR A 1 112 ? 14.289 8.056 -13.996 1.00 85.44 112 THR A CA 1
ATOM 848 C C . THR A 1 112 ? 15.379 9.120 -14.005 1.00 85.44 112 THR A C 1
ATOM 850 O O . THR A 1 112 ? 16.026 9.307 -15.027 1.00 85.44 112 THR A O 1
ATOM 853 N N . ASP A 1 113 ? 15.624 9.781 -12.872 1.00 86.12 113 ASP A N 1
ATOM 854 C CA . ASP A 1 113 ? 16.648 10.826 -12.769 1.00 86.12 113 ASP A CA 1
ATOM 855 C C . ASP A 1 113 ? 18.071 10.235 -12.765 1.00 86.12 113 ASP A C 1
ATOM 857 O O . ASP A 1 113 ? 19.010 10.852 -13.267 1.00 86.12 113 ASP A O 1
ATOM 861 N N . ALA A 1 114 ? 18.251 9.036 -12.196 1.00 82.75 114 ALA A N 1
ATOM 862 C CA . ALA A 1 114 ? 19.560 8.395 -12.063 1.00 82.75 114 ALA A CA 1
ATOM 863 C C . ALA A 1 114 ? 20.013 7.624 -13.314 1.00 82.75 114 ALA A C 1
ATOM 865 O O . ALA A 1 114 ? 21.214 7.400 -13.479 1.00 82.75 114 ALA A O 1
ATOM 866 N N . SER A 1 115 ? 19.088 7.181 -14.172 1.00 74.88 115 SER A N 1
ATOM 867 C CA . SER A 1 115 ? 19.418 6.351 -15.333 1.00 74.88 115 SER A CA 1
ATOM 868 C C . SER A 1 115 ? 19.111 7.056 -16.646 1.00 74.88 115 SER A C 1
ATOM 870 O O . SER A 1 115 ? 17.961 7.334 -16.963 1.00 74.88 115 SER A O 1
ATOM 872 N N . ASN A 1 116 ? 20.142 7.249 -17.471 1.00 65.25 116 ASN A N 1
ATOM 873 C CA . ASN A 1 116 ? 19.990 7.839 -18.804 1.00 65.25 116 ASN A CA 1
ATOM 874 C C . ASN A 1 116 ? 19.318 6.874 -19.808 1.00 65.25 116 ASN A C 1
ATOM 876 O O . ASN A 1 116 ? 18.889 7.284 -20.883 1.00 65.25 116 ASN A O 1
ATOM 880 N N . VAL A 1 117 ? 19.241 5.581 -19.465 1.00 72.25 117 VAL A N 1
ATOM 881 C CA . VAL A 1 117 ? 18.533 4.541 -20.225 1.00 72.25 117 VAL A CA 1
ATOM 882 C C . VAL A 1 117 ? 17.725 3.706 -19.241 1.00 72.25 117 VAL A C 1
ATOM 884 O O . VAL A 1 117 ? 18.288 3.038 -18.372 1.00 72.25 117 VAL A O 1
ATOM 887 N N . MET A 1 118 ? 16.402 3.746 -19.356 1.00 76.12 118 MET A N 1
ATOM 888 C CA . MET A 1 118 ? 15.516 2.876 -18.587 1.00 76.12 118 MET A CA 1
ATOM 889 C C . MET A 1 118 ? 15.035 1.703 -19.445 1.00 76.12 118 MET A C 1
ATOM 891 O O . MET A 1 118 ? 14.881 1.869 -20.658 1.00 76.12 118 MET A O 1
ATOM 895 N N . PRO A 1 119 ? 14.782 0.527 -18.840 1.00 83.06 119 PRO A N 1
ATOM 896 C CA . PRO A 1 119 ? 14.059 -0.540 -19.519 1.00 83.06 119 PRO A CA 1
ATOM 897 C C . PRO A 1 119 ? 12.675 -0.056 -19.971 1.00 83.06 119 PRO A C 1
ATOM 899 O O . PRO A 1 119 ? 12.135 0.919 -19.442 1.00 83.06 119 PRO A O 1
ATOM 902 N N . GLU A 1 120 ? 12.078 -0.767 -20.927 1.00 85.12 120 GLU A N 1
ATOM 903 C CA . GLU A 1 120 ? 10.674 -0.560 -21.291 1.00 85.12 120 GLU A CA 1
ATOM 904 C C . GLU A 1 120 ? 9.780 -0.795 -20.054 1.00 85.12 120 GLU A C 1
ATOM 906 O O . GLU A 1 120 ? 9.813 -1.885 -19.468 1.00 85.12 120 GLU A O 1
ATOM 911 N N . PRO A 1 121 ? 8.969 0.201 -19.643 1.00 87.06 121 PRO A N 1
ATOM 912 C CA . PRO A 1 121 ? 8.048 0.042 -18.529 1.00 87.06 121 PRO A CA 1
ATOM 913 C C . PRO A 1 121 ? 7.080 -1.105 -18.795 1.00 87.06 121 PRO A C 1
ATOM 915 O O . PRO A 1 121 ? 6.431 -1.156 -19.843 1.00 87.06 121 PRO A O 1
ATOM 918 N N . THR A 1 122 ? 6.962 -2.008 -17.829 1.00 87.62 122 THR A N 1
ATOM 919 C CA . THR A 1 122 ? 6.154 -3.220 -17.959 1.00 87.62 122 THR A CA 1
ATOM 920 C C . THR A 1 122 ? 4.987 -3.156 -16.988 1.00 87.62 122 THR A C 1
ATOM 922 O O . THR A 1 122 ? 5.170 -2.962 -15.787 1.00 87.62 122 THR A O 1
ATOM 925 N N . ALA A 1 123 ? 3.770 -3.311 -17.511 1.00 89.62 123 ALA A N 1
ATOM 926 C CA . ALA A 1 123 ? 2.573 -3.380 -16.685 1.00 89.62 123 ALA A CA 1
ATOM 927 C C . ALA A 1 123 ? 2.575 -4.692 -15.881 1.00 89.62 123 ALA A C 1
ATOM 929 O O . ALA A 1 123 ? 2.614 -5.763 -16.492 1.00 89.62 123 ALA A O 1
ATOM 930 N N . PRO A 1 124 ? 2.537 -4.642 -14.535 1.00 94.19 124 PRO A N 1
ATOM 931 C CA . PRO A 1 124 ? 2.415 -5.853 -13.733 1.00 94.19 124 PRO A CA 1
ATOM 932 C C . PRO A 1 124 ? 1.074 -6.549 -13.994 1.00 94.19 124 PRO A C 1
ATOM 934 O O . PRO A 1 124 ? 0.087 -5.895 -14.342 1.00 94.19 124 PRO A O 1
ATOM 937 N N . GLU A 1 125 ? 1.015 -7.867 -13.789 1.00 95.50 125 GLU A N 1
ATOM 938 C CA . GLU A 1 125 ? -0.234 -8.608 -13.980 1.00 95.50 125 GLU A CA 1
ATOM 939 C C . GLU A 1 125 ? -1.325 -8.131 -12.994 1.00 95.50 125 GLU A C 1
ATOM 941 O O . GLU A 1 125 ? -1.015 -7.827 -11.834 1.00 95.50 125 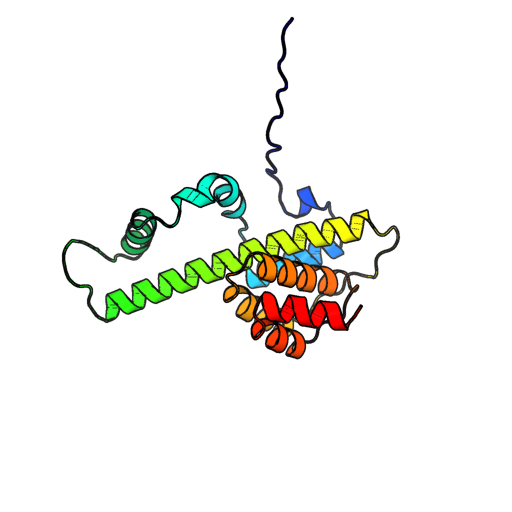GLU A O 1
ATOM 946 N N . PRO A 1 126 ? -2.611 -8.087 -13.397 1.00 95.00 126 PRO A N 1
ATOM 947 C CA . PRO A 1 126 ? -3.705 -7.651 -12.526 1.00 95.00 126 PRO A CA 1
ATOM 948 C C . PRO A 1 126 ? -3.779 -8.410 -11.194 1.00 95.00 126 PRO A C 1
ATOM 950 O O . PRO A 1 126 ? -3.936 -7.800 -10.138 1.00 95.00 126 PRO A O 1
ATOM 953 N N . GLU A 1 127 ? -3.596 -9.730 -11.221 1.00 96.06 127 GLU A N 1
ATOM 954 C CA . GLU A 1 127 ? -3.626 -10.596 -10.040 1.00 96.06 127 GLU A CA 1
ATOM 955 C C . GLU A 1 127 ? -2.427 -10.346 -9.116 1.00 96.06 127 GLU A C 1
ATOM 957 O O . GLU A 1 127 ? -2.526 -10.493 -7.892 1.00 96.06 127 GLU A O 1
ATOM 962 N N . TRP A 1 128 ? -1.283 -9.960 -9.692 1.00 97.25 128 TRP A N 1
ATOM 963 C CA . TRP A 1 128 ? -0.116 -9.542 -8.923 1.00 97.25 128 TRP A CA 1
ATOM 964 C C . TRP A 1 128 ? -0.403 -8.232 -8.195 1.00 97.25 128 TRP A C 1
ATOM 966 O O . TRP A 1 128 ? -0.118 -8.138 -7.002 1.00 97.25 128 TRP A O 1
ATOM 976 N N . LEU A 1 129 ? -1.017 -7.256 -8.874 1.00 97.44 129 LEU A N 1
ATOM 977 C CA . LEU A 1 129 ? -1.398 -5.975 -8.273 1.00 97.44 129 LEU A CA 1
ATOM 978 C C . LEU A 1 129 ? -2.441 -6.150 -7.169 1.00 97.44 129 LEU A C 1
ATOM 980 O O . LEU A 1 129 ? -2.303 -5.542 -6.110 1.00 97.44 129 LEU A O 1
ATOM 984 N N . ASP A 1 130 ? -3.438 -7.013 -7.369 1.00 96.56 130 ASP A N 1
ATOM 985 C CA . ASP A 1 130 ? -4.442 -7.309 -6.339 1.00 96.56 130 ASP A CA 1
ATOM 986 C C . ASP A 1 130 ? -3.792 -7.888 -5.086 1.00 96.56 130 ASP A C 1
ATOM 988 O O . ASP A 1 130 ? -4.088 -7.476 -3.961 1.00 96.56 130 ASP A O 1
ATOM 992 N N . ARG A 1 131 ? -2.853 -8.824 -5.267 1.00 97.62 131 ARG A N 1
ATOM 993 C CA . ARG A 1 131 ? -2.101 -9.387 -4.146 1.00 97.62 131 ARG A CA 1
ATOM 994 C C . ARG A 1 131 ? -1.183 -8.354 -3.500 1.00 97.62 131 ARG A C 1
ATOM 996 O O . ARG A 1 131 ? -1.104 -8.329 -2.275 1.00 97.62 131 ARG A O 1
ATOM 1003 N N . PHE A 1 132 ? -0.509 -7.527 -4.295 1.00 98.31 132 PHE A N 1
ATOM 1004 C CA . PHE A 1 132 ? 0.345 -6.452 -3.802 1.00 98.31 132 PHE A CA 1
ATOM 1005 C C . PHE A 1 132 ? -0.448 -5.514 -2.897 1.00 98.31 132 PHE A C 1
ATOM 1007 O O . PHE A 1 132 ? -0.080 -5.353 -1.741 1.00 98.31 132 PHE A O 1
ATOM 1014 N N . TRP A 1 133 ? -1.568 -4.967 -3.371 1.00 97.56 133 TRP A N 1
ATOM 1015 C CA . TRP A 1 133 ? -2.334 -3.972 -2.622 1.00 97.56 133 TRP A CA 1
ATOM 1016 C C . TRP A 1 133 ? -3.085 -4.534 -1.422 1.00 97.56 133 TRP A C 1
ATOM 1018 O O . TRP A 1 133 ? -3.223 -3.839 -0.411 1.00 97.56 133 TRP A O 1
ATOM 1028 N N . LYS A 1 134 ? -3.510 -5.800 -1.497 1.00 97.06 134 LYS A N 1
ATOM 1029 C CA . LYS A 1 134 ? -4.043 -6.513 -0.337 1.00 97.06 134 LYS A CA 1
ATOM 1030 C C . LYS A 1 134 ? -3.008 -6.567 0.788 1.00 97.06 134 LYS A C 1
ATOM 1032 O O . LYS A 1 134 ? -3.292 -6.117 1.887 1.00 97.06 134 LYS A O 1
ATOM 1037 N N . LEU A 1 135 ? -1.805 -7.063 0.496 1.00 97.75 135 LEU A N 1
ATOM 1038 C CA . LEU A 1 135 ? -0.744 -7.208 1.497 1.00 97.75 135 LEU A CA 1
ATOM 1039 C C . LEU A 1 135 ? -0.169 -5.854 1.942 1.00 97.75 135 LEU A C 1
ATOM 1041 O O . LEU A 1 135 ? 0.149 -5.675 3.110 1.00 97.75 135 LEU A O 1
ATOM 1045 N N . ALA A 1 136 ? -0.065 -4.890 1.025 1.00 96.62 136 ALA A N 1
ATOM 1046 C CA . ALA A 1 136 ? 0.426 -3.541 1.293 1.00 96.62 136 ALA A CA 1
ATOM 1047 C C . ALA A 1 136 ? -0.448 -2.784 2.307 1.00 96.62 136 ALA A C 1
ATOM 1049 O O . ALA A 1 136 ? 0.085 -2.032 3.119 1.00 96.62 136 ALA A O 1
ATOM 1050 N N . GLY A 1 137 ? -1.771 -2.999 2.285 1.00 95.06 137 GLY A N 1
ATOM 1051 C CA . GLY A 1 137 ? -2.698 -2.378 3.239 1.00 95.06 137 GLY A CA 1
ATOM 1052 C C . GLY A 1 137 ? -2.437 -2.784 4.692 1.00 95.06 137 GLY A C 1
ATOM 1053 O O . GLY A 1 137 ? -2.672 -2.003 5.605 1.00 95.06 137 GLY A O 1
ATOM 1054 N N . GLU A 1 138 ? -1.873 -3.967 4.922 1.00 94.75 138 GLU A N 1
ATOM 1055 C CA . GLU A 1 138 ? -1.582 -4.471 6.269 1.00 94.75 138 GLU A CA 1
ATOM 1056 C C . GLU A 1 138 ? -0.253 -3.918 6.835 1.00 94.75 138 GLU A C 1
ATOM 1058 O O . GLU A 1 138 ? 0.103 -4.168 7.990 1.00 94.75 138 GLU A O 1
ATOM 1063 N N . ILE A 1 139 ? 0.506 -3.149 6.044 1.00 93.19 139 ILE A N 1
ATOM 1064 C CA . ILE A 1 139 ? 1.829 -2.649 6.427 1.00 93.19 139 ILE A CA 1
ATOM 1065 C C . ILE A 1 139 ? 1.721 -1.354 7.235 1.00 93.19 139 ILE A C 1
ATOM 1067 O O . ILE A 1 139 ? 1.405 -0.284 6.720 1.00 93.19 139 ILE A O 1
ATOM 1071 N N . SER A 1 140 ? 2.111 -1.422 8.506 1.00 87.56 140 SER A N 1
ATOM 1072 C CA . SER A 1 140 ? 2.095 -0.267 9.410 1.00 87.56 140 SER A CA 1
ATOM 1073 C C . SER A 1 140 ? 3.424 0.490 9.493 1.00 87.56 140 SER A C 1
ATOM 1075 O O . SER A 1 140 ? 3.424 1.697 9.720 1.00 87.56 140 SER A O 1
ATOM 1077 N N . SER A 1 141 ? 4.570 -0.176 9.309 1.00 90.81 141 SER A N 1
ATOM 1078 C CA . SER A 1 141 ? 5.875 0.455 9.544 1.00 90.81 141 SER A CA 1
ATOM 1079 C C . SER A 1 141 ? 6.348 1.290 8.352 1.00 90.81 141 SER A C 1
ATOM 1081 O O . SER A 1 141 ? 6.415 0.802 7.226 1.00 90.81 141 SER A O 1
ATOM 1083 N N . GLU A 1 142 ? 6.771 2.530 8.603 1.00 88.56 142 GLU A N 1
ATOM 1084 C CA . GLU A 1 142 ? 7.236 3.464 7.561 1.00 88.56 142 GLU A CA 1
ATOM 1085 C C . GLU A 1 142 ? 8.384 2.888 6.719 1.00 88.56 142 GLU A C 1
ATOM 1087 O O . GLU A 1 142 ? 8.405 2.992 5.495 1.00 88.56 142 GLU A O 1
ATOM 1092 N N . SER A 1 143 ? 9.321 2.188 7.363 1.00 90.44 143 SER A N 1
ATOM 1093 C CA . SER A 1 143 ? 10.420 1.521 6.662 1.00 90.44 143 SER A CA 1
ATOM 1094 C C . SER A 1 143 ? 9.945 0.417 5.717 1.00 90.44 143 SER A C 1
ATOM 1096 O O . SER A 1 143 ? 10.545 0.225 4.659 1.00 90.44 143 SER A O 1
ATOM 1098 N N . MET A 1 144 ? 8.899 -0.325 6.101 1.00 94.38 144 MET A N 1
ATOM 1099 C CA . MET A 1 144 ? 8.330 -1.353 5.236 1.00 94.38 144 MET A CA 1
ATOM 1100 C C . MET A 1 144 ? 7.491 -0.704 4.141 1.00 94.38 144 MET A C 1
ATOM 1102 O O . MET A 1 144 ? 7.665 -1.079 2.990 1.00 94.38 144 MET A O 1
ATOM 1106 N N . LYS A 1 145 ? 6.694 0.331 4.428 1.00 94.75 145 LYS A N 1
ATOM 1107 C CA . LYS A 1 145 ? 5.971 1.089 3.393 1.00 94.75 145 LYS A CA 1
ATOM 1108 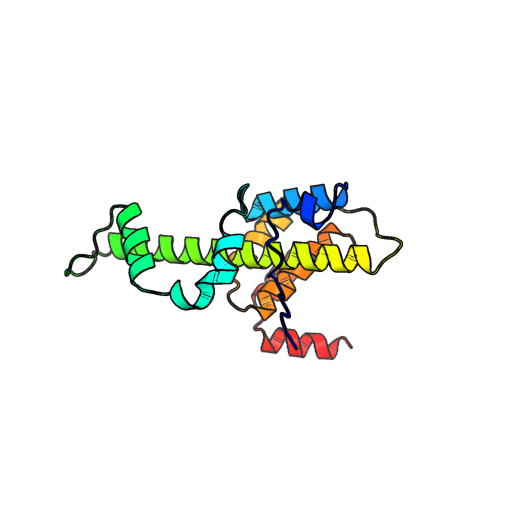C C . LYS A 1 145 ? 6.919 1.604 2.303 1.00 94.75 145 LYS A C 1
ATOM 1110 O O . LYS A 1 145 ? 6.679 1.375 1.120 1.00 94.75 145 LYS A O 1
ATOM 1115 N N . SER A 1 146 ? 8.069 2.162 2.691 1.00 93.56 146 SER A N 1
ATOM 1116 C CA . SER A 1 146 ? 9.115 2.566 1.741 1.00 93.56 146 SER A CA 1
ATOM 1117 C C . SER A 1 146 ? 9.694 1.385 0.949 1.00 93.56 146 SER A C 1
ATOM 1119 O O . SER A 1 146 ? 9.891 1.472 -0.262 1.00 93.56 146 SER A O 1
ATOM 1121 N N . LEU A 1 147 ? 9.934 0.229 1.582 1.00 95.44 147 LEU A N 1
ATOM 1122 C CA . LEU A 1 147 ? 10.345 -0.983 0.861 1.00 95.44 147 LEU A CA 1
ATOM 1123 C C . LEU A 1 147 ? 9.298 -1.416 -0.179 1.00 95.44 147 LEU A C 1
ATOM 1125 O O . LEU A 1 147 ? 9.666 -1.708 -1.315 1.00 95.44 147 LEU A O 1
ATOM 1129 N N . TRP A 1 148 ? 8.020 -1.434 0.194 1.00 97.62 148 TRP A N 1
ATOM 1130 C CA . TRP A 1 148 ? 6.915 -1.825 -0.679 1.00 97.62 148 TRP A CA 1
ATOM 1131 C C . TRP A 1 148 ? 6.724 -0.841 -1.842 1.00 97.62 148 TRP A C 1
ATOM 1133 O O . TRP A 1 148 ? 6.546 -1.280 -2.979 1.00 97.62 148 TRP A O 1
ATOM 1143 N N . GLY A 1 149 ? 6.872 0.466 -1.603 1.00 96.62 149 GLY A N 1
ATOM 1144 C CA . GLY A 1 149 ? 6.863 1.479 -2.662 1.00 96.62 149 GLY A CA 1
ATOM 1145 C C . GLY A 1 149 ? 7.972 1.249 -3.694 1.00 96.62 149 GLY A C 1
ATOM 1146 O O . GLY A 1 149 ? 7.711 1.223 -4.896 1.00 96.62 149 GLY A O 1
ATOM 1147 N N . ARG A 1 150 ? 9.197 0.953 -3.235 1.00 95.94 150 ARG A N 1
ATOM 1148 C CA . ARG A 1 150 ? 10.323 0.590 -4.119 1.00 95.94 150 ARG A CA 1
ATOM 1149 C C . ARG A 1 150 ? 10.067 -0.686 -4.916 1.00 95.94 150 ARG A C 1
ATOM 1151 O O . ARG A 1 150 ? 10.442 -0.762 -6.083 1.00 95.94 150 ARG A O 1
ATOM 1158 N N . VAL A 1 151 ? 9.442 -1.694 -4.306 1.00 97.06 151 VAL A N 1
ATOM 1159 C CA . VAL A 1 151 ? 9.065 -2.935 -5.003 1.00 97.06 151 VAL A CA 1
ATOM 1160 C C . VAL A 1 151 ? 8.122 -2.632 -6.166 1.00 97.06 151 VAL A C 1
ATOM 1162 O O . VAL A 1 151 ? 8.378 -3.094 -7.278 1.00 97.06 151 VAL A O 1
ATOM 1165 N N . LEU A 1 152 ? 7.080 -1.826 -5.940 1.00 97.38 152 LEU A N 1
ATOM 1166 C CA . LEU A 1 152 ? 6.143 -1.436 -6.994 1.00 97.38 152 LEU A CA 1
ATOM 1167 C C . LEU A 1 152 ? 6.831 -0.619 -8.093 1.00 97.38 152 LEU A C 1
ATOM 1169 O O . LEU A 1 152 ? 6.711 -0.958 -9.269 1.00 97.38 152 LEU A O 1
ATOM 1173 N N . ALA A 1 153 ? 7.588 0.414 -7.710 1.00 94.88 153 ALA A N 1
ATOM 1174 C CA . ALA A 1 153 ? 8.291 1.288 -8.646 1.00 94.88 153 ALA A CA 1
ATOM 1175 C C . ALA A 1 153 ? 9.223 0.499 -9.571 1.00 94.88 153 ALA A C 1
ATOM 1177 O O . ALA A 1 153 ? 9.193 0.678 -10.785 1.00 94.88 153 ALA A O 1
ATOM 1178 N N . ARG A 1 154 ? 10.012 -0.424 -9.009 1.00 94.88 154 ARG A N 1
ATOM 1179 C CA . ARG A 1 154 ? 10.970 -1.238 -9.767 1.00 94.88 154 ARG A CA 1
ATOM 1180 C C . ARG A 1 154 ? 10.306 -2.296 -10.638 1.00 94.88 154 ARG A C 1
ATOM 1182 O O . ARG A 1 154 ? 10.788 -2.536 -11.743 1.00 94.88 154 ARG A O 1
ATOM 1189 N N . LYS A 1 155 ? 9.202 -2.899 -10.178 1.00 95.50 155 LYS A N 1
ATOM 1190 C CA . LYS A 1 155 ? 8.409 -3.829 -10.997 1.00 95.50 155 LYS A CA 1
ATOM 1191 C C . LYS A 1 155 ? 7.835 -3.108 -12.221 1.00 95.50 155 LYS A C 1
ATOM 1193 O O . LYS A 1 155 ? 7.977 -3.610 -13.329 1.00 95.50 155 LYS A O 1
ATOM 1198 N N . VAL A 1 156 ? 7.263 -1.915 -12.035 1.00 94.31 156 VAL A N 1
ATOM 1199 C CA . VAL A 1 156 ? 6.732 -1.085 -13.135 1.00 94.31 156 VAL A CA 1
ATOM 1200 C C . VAL A 1 156 ? 7.844 -0.597 -14.067 1.00 94.31 156 VAL A C 1
ATOM 1202 O O . VAL A 1 156 ? 7.702 -0.647 -15.286 1.00 94.31 156 VAL A O 1
ATOM 1205 N N . ALA A 1 157 ? 8.972 -0.161 -13.506 1.00 92.31 157 ALA A N 1
ATOM 1206 C CA . ALA A 1 157 ? 10.137 0.287 -14.264 1.00 92.31 157 ALA A CA 1
ATOM 1207 C C . ALA A 1 157 ? 10.872 -0.844 -15.012 1.00 92.31 157 ALA A C 1
ATOM 1209 O O . ALA A 1 157 ? 11.835 -0.566 -15.721 1.00 92.31 157 ALA A O 1
ATOM 1210 N N . GLY A 1 158 ? 10.484 -2.110 -14.816 1.00 90.31 158 GLY A N 1
ATOM 1211 C CA . GLY A 1 158 ? 11.176 -3.265 -15.393 1.00 90.31 158 GLY A CA 1
ATOM 1212 C C . GLY A 1 158 ? 12.596 -3.473 -14.848 1.00 90.31 158 GLY A C 1
ATOM 1213 O O . GLY A 1 158 ? 13.398 -4.164 -15.466 1.00 90.31 158 GLY A O 1
ATOM 1214 N N . THR A 1 159 ? 12.940 -2.865 -13.706 1.00 89.50 159 THR A N 1
ATOM 1215 C CA . THR A 1 159 ? 14.283 -2.952 -13.102 1.00 89.50 159 THR A CA 1
ATOM 1216 C C . THR A 1 159 ? 14.400 -4.062 -12.059 1.00 89.50 159 THR A C 1
ATOM 1218 O O . THR A 1 159 ? 15.505 -4.370 -11.614 1.00 89.50 159 THR A O 1
ATOM 1221 N N . ALA A 1 160 ? 13.282 -4.676 -11.658 1.00 89.44 160 ALA A N 1
ATOM 1222 C CA . ALA A 1 160 ? 13.278 -5.845 -10.788 1.00 89.44 160 ALA A CA 1
ATOM 1223 C C . ALA A 1 160 ? 12.112 -6.791 -11.094 1.00 89.44 160 ALA A C 1
ATOM 1225 O O . ALA A 1 160 ? 10.954 -6.378 -11.160 1.00 89.44 160 ALA A O 1
ATOM 1226 N N . GLU A 1 161 ? 12.414 -8.087 -11.159 1.00 89.62 161 GLU A N 1
ATOM 1227 C CA . GLU A 1 161 ? 11.406 -9.138 -11.257 1.00 89.62 161 GLU A CA 1
ATOM 1228 C C . GLU A 1 161 ? 11.003 -9.637 -9.869 1.00 89.62 161 GLU A C 1
ATOM 1230 O O . GLU A 1 161 ? 11.684 -10.449 -9.242 1.00 89.62 161 GLU A O 1
ATOM 1235 N N . VAL A 1 162 ? 9.871 -9.137 -9.372 1.00 93.44 162 VAL A N 1
ATOM 1236 C CA . VAL A 1 162 ? 9.305 -9.547 -8.081 1.00 93.44 162 VAL A CA 1
ATOM 1237 C C . VAL A 1 162 ? 8.090 -10.434 -8.312 1.00 93.44 162 VAL A C 1
ATOM 1239 O O . VAL A 1 162 ? 7.097 -10.011 -8.903 1.00 93.44 162 VAL A O 1
ATOM 1242 N N . SER A 1 163 ? 8.150 -11.674 -7.828 1.00 94.75 163 SER A N 1
ATOM 1243 C CA . SER A 1 163 ? 7.043 -12.626 -7.947 1.00 94.75 163 SER A CA 1
ATOM 1244 C C . SER A 1 163 ? 5.974 -12.406 -6.872 1.00 94.75 163 SER A C 1
ATOM 1246 O O . SER A 1 163 ? 6.251 -11.903 -5.783 1.00 94.75 163 SER A O 1
ATOM 1248 N N . ALA A 1 164 ? 4.763 -12.904 -7.117 1.00 93.31 164 ALA A N 1
ATOM 1249 C CA . ALA A 1 164 ? 3.683 -12.891 -6.132 1.00 93.31 164 ALA A CA 1
ATOM 1250 C C . ALA A 1 164 ? 4.011 -13.685 -4.843 1.00 93.31 164 ALA A C 1
ATOM 1252 O O . ALA A 1 164 ? 3.438 -13.411 -3.792 1.00 93.31 164 ALA A O 1
ATOM 1253 N N . ARG A 1 165 ? 4.929 -14.666 -4.906 1.00 94.94 165 ARG A N 1
ATOM 1254 C CA . ARG A 1 165 ? 5.422 -15.410 -3.727 1.00 94.94 165 ARG A CA 1
ATOM 1255 C C . ARG A 1 165 ? 6.369 -14.556 -2.890 1.00 94.94 165 ARG A C 1
ATOM 1257 O O . ARG A 1 165 ? 6.323 -14.608 -1.667 1.00 94.94 165 ARG A O 1
ATOM 1264 N N . THR A 1 166 ? 7.186 -13.740 -3.554 1.00 95.44 166 THR A N 1
ATOM 1265 C CA . THR A 1 166 ? 8.086 -12.787 -2.899 1.00 95.44 166 THR A CA 1
ATOM 1266 C C . THR A 1 166 ? 7.295 -11.761 -2.095 1.00 95.44 166 THR A C 1
ATOM 1268 O O . THR A 1 166 ? 7.701 -11.436 -0.989 1.00 95.44 166 THR A O 1
ATOM 1271 N N . LEU A 1 167 ? 6.135 -11.313 -2.590 1.00 96.62 167 LEU A N 1
ATOM 1272 C CA . LEU A 1 167 ? 5.250 -10.415 -1.837 1.00 96.62 167 LEU A CA 1
ATOM 1273 C C . LEU A 1 167 ? 4.767 -11.034 -0.520 1.00 96.62 167 LEU A C 1
ATOM 1275 O O . LEU A 1 167 ? 4.832 -10.383 0.516 1.00 96.62 167 LEU A O 1
ATOM 1279 N N . VAL A 1 168 ? 4.337 -12.301 -0.552 1.00 95.44 168 VAL A N 1
ATOM 1280 C CA . VAL A 1 168 ? 3.911 -13.035 0.654 1.00 95.44 168 VAL A CA 1
ATOM 1281 C C . VAL A 1 168 ? 5.077 -13.210 1.620 1.00 95.44 168 VAL A C 1
ATOM 1283 O O . VAL A 1 168 ? 4.928 -13.017 2.818 1.00 95.44 168 VAL A O 1
ATOM 1286 N N . PHE A 1 169 ? 6.263 -13.542 1.114 1.00 94.94 169 PHE A N 1
ATOM 1287 C CA . PHE A 1 169 ? 7.448 -13.613 1.961 1.00 94.94 169 PHE A CA 1
ATOM 1288 C C . PHE A 1 169 ? 7.739 -12.257 2.620 1.00 94.94 169 PHE A C 1
ATOM 1290 O O . PHE A 1 169 ? 7.866 -12.188 3.838 1.00 94.94 169 PHE A O 1
ATOM 1297 N N . LEU A 1 170 ? 7.753 -11.167 1.848 1.00 94.00 170 LEU A N 1
ATOM 1298 C CA . LEU A 1 170 ? 7.986 -9.818 2.367 1.00 94.00 170 LEU A CA 1
ATOM 1299 C C . LEU A 1 170 ? 6.947 -9.391 3.411 1.00 94.00 170 LEU A C 1
ATOM 1301 O O . LEU A 1 170 ? 7.321 -8.718 4.368 1.00 94.00 170 LEU A O 1
ATOM 1305 N N . SER A 1 171 ? 5.676 -9.782 3.261 1.00 93.62 171 SER A N 1
ATOM 1306 C CA . SER A 1 171 ? 4.625 -9.441 4.231 1.00 93.62 171 SER A CA 1
ATOM 1307 C C . SER A 1 171 ? 4.790 -10.159 5.571 1.00 93.62 171 SER A C 1
ATOM 1309 O O . SER A 1 171 ? 4.264 -9.697 6.575 1.00 93.62 171 SER A O 1
ATOM 1311 N N . THR A 1 172 ? 5.535 -11.268 5.610 1.00 93.69 172 THR A N 1
ATOM 1312 C CA . THR A 1 172 ? 5.841 -11.981 6.863 1.00 93.69 172 THR A CA 1
ATOM 1313 C C . THR A 1 172 ? 7.039 -11.416 7.625 1.00 93.69 172 THR A C 1
ATOM 1315 O O . THR A 1 172 ? 7.268 -11.815 8.763 1.00 93.69 172 THR A O 1
ATOM 1318 N N . LEU A 1 173 ? 7.806 -10.498 7.028 1.00 92.75 173 LEU A N 1
ATOM 1319 C CA . LEU A 1 173 ? 9.017 -9.969 7.649 1.00 92.75 173 LEU A CA 1
ATOM 1320 C C . LEU A 1 173 ? 8.715 -8.772 8.545 1.00 92.75 173 LEU A C 1
ATOM 1322 O O . LEU A 1 173 ? 8.102 -7.787 8.129 1.00 92.75 173 LEU A O 1
ATOM 1326 N N . SER A 1 174 ? 9.287 -8.786 9.744 1.00 90.12 174 SER A N 1
ATOM 1327 C CA . SER A 1 174 ? 9.487 -7.558 10.504 1.00 90.12 174 SER A CA 1
ATOM 1328 C C . SER A 1 174 ? 10.544 -6.666 9.839 1.00 90.12 174 SER A C 1
ATOM 1330 O O . SER A 1 174 ? 11.444 -7.124 9.128 1.00 90.12 174 SER A O 1
ATOM 1332 N N . THR A 1 175 ? 10.518 -5.369 10.159 1.00 88.75 175 THR A N 1
ATOM 1333 C CA . THR A 1 175 ? 11.563 -4.417 9.742 1.00 88.75 175 THR A CA 1
ATOM 1334 C C . THR A 1 175 ? 12.972 -4.903 10.102 1.00 88.75 175 THR A C 1
ATOM 1336 O O . THR A 1 175 ? 13.923 -4.700 9.343 1.00 88.75 175 THR A O 1
ATOM 1339 N N . THR A 1 176 ? 13.131 -5.528 11.271 1.00 92.19 176 THR A N 1
ATOM 1340 C CA . THR A 1 176 ? 14.427 -6.021 11.752 1.00 92.19 176 THR A CA 1
ATOM 1341 C C . THR A 1 176 ? 14.918 -7.198 10.916 1.00 92.19 176 THR A C 1
ATOM 1343 O O . THR A 1 176 ? 16.089 -7.222 10.537 1.00 92.19 176 THR A O 1
ATOM 1346 N N . GLU A 1 177 ? 14.041 -8.149 10.595 1.00 92.00 177 GLU A N 1
ATOM 1347 C CA . GLU A 1 177 ? 14.380 -9.305 9.759 1.00 92.00 177 GLU A CA 1
ATOM 1348 C C . GLU A 1 177 ? 14.713 -8.880 8.334 1.00 92.00 177 GLU A C 1
ATOM 1350 O O . GLU A 1 177 ? 15.761 -9.272 7.823 1.00 92.00 177 GLU A O 1
ATOM 1355 N N . ALA A 1 178 ? 13.909 -7.996 7.735 1.00 90.00 178 ALA A N 1
ATOM 1356 C CA . ALA A 1 178 ? 14.179 -7.451 6.407 1.00 90.00 178 ALA A CA 1
ATOM 1357 C C . ALA A 1 178 ? 15.570 -6.795 6.332 1.00 90.00 178 ALA A C 1
ATOM 1359 O O . ALA A 1 178 ? 16.343 -7.060 5.409 1.00 90.00 178 ALA A O 1
ATOM 1360 N N . LYS A 1 179 ? 15.942 -5.999 7.347 1.00 88.94 179 LYS A N 1
ATOM 1361 C CA . LYS A 1 179 ? 17.280 -5.389 7.442 1.00 88.94 179 LYS A CA 1
ATOM 1362 C C . LYS A 1 179 ? 18.396 -6.422 7.604 1.00 88.94 179 LYS A C 1
ATOM 1364 O O . LYS A 1 179 ? 19.476 -6.226 7.053 1.00 88.94 179 LYS A O 1
ATOM 1369 N N . ARG A 1 180 ? 18.176 -7.495 8.370 1.00 91.38 180 ARG A N 1
ATOM 1370 C CA . ARG A 1 180 ? 19.170 -8.566 8.555 1.00 91.38 180 ARG A CA 1
ATOM 1371 C C . ARG A 1 180 ? 19.375 -9.364 7.270 1.00 91.38 180 ARG A C 1
ATOM 1373 O O . ARG A 1 180 ? 20.520 -9.570 6.892 1.00 91.38 180 ARG A O 1
ATOM 1380 N N . ILE A 1 181 ? 18.297 -9.737 6.583 1.00 89.19 181 ILE A N 1
ATOM 1381 C CA . ILE A 1 181 ? 18.355 -10.459 5.304 1.00 89.19 181 ILE A CA 1
ATOM 1382 C C . ILE A 1 181 ? 19.078 -9.618 4.249 1.00 89.19 181 ILE A C 1
ATOM 1384 O O . ILE A 1 181 ? 19.971 -10.124 3.580 1.00 89.19 181 ILE A O 1
ATOM 1388 N N . ALA A 1 182 ? 18.767 -8.321 4.152 1.00 85.12 182 ALA A N 1
ATOM 1389 C CA . ALA A 1 182 ? 19.432 -7.426 3.205 1.00 85.12 182 ALA A CA 1
ATOM 1390 C C . ALA A 1 182 ? 20.959 -7.363 3.402 1.00 85.12 182 ALA A C 1
ATOM 1392 O O . ALA A 1 182 ? 21.691 -7.254 2.427 1.00 85.12 182 ALA A O 1
ATOM 1393 N N . ARG A 1 183 ? 21.455 -7.472 4.645 1.00 87.62 183 ARG A N 1
ATOM 1394 C CA . ARG A 1 183 ? 22.902 -7.495 4.935 1.00 87.62 183 ARG A CA 1
ATOM 1395 C C . ARG A 1 183 ? 23.602 -8.773 4.479 1.00 87.62 183 ARG A C 1
ATOM 1397 O O . ARG A 1 183 ? 24.809 -8.734 4.309 1.00 87.62 183 ARG A O 1
ATOM 1404 N N . LEU A 1 184 ? 22.879 -9.883 4.328 1.00 83.81 184 LEU A N 1
ATOM 1405 C CA . LEU A 1 184 ? 23.449 -11.150 3.855 1.00 83.81 184 LEU A CA 1
ATOM 1406 C C . LEU A 1 184 ? 23.623 -11.186 2.332 1.00 83.81 184 LEU A C 1
ATOM 1408 O O . LEU A 1 184 ? 24.358 -12.027 1.830 1.00 83.81 184 LEU A O 1
ATOM 1412 N N . GLY A 1 185 ? 22.911 -10.322 1.603 1.00 70.44 185 GLY A N 1
ATOM 1413 C CA . GLY A 1 185 ? 22.978 -10.234 0.143 1.00 70.44 185 GLY A CA 1
ATOM 1414 C C . GLY A 1 185 ? 24.016 -9.243 -0.390 1.00 70.44 185 GLY A C 1
ATOM 1415 O O . GLY A 1 185 ? 24.091 -9.086 -1.606 1.00 70.44 185 GLY A O 1
ATOM 1416 N N . ASN A 1 186 ? 24.762 -8.575 0.498 1.00 49.31 186 ASN A N 1
ATOM 1417 C CA . ASN A 1 186 ? 25.844 -7.644 0.167 1.00 49.31 186 ASN A CA 1
ATOM 1418 C C . ASN A 1 186 ? 27.213 -8.288 0.376 1.00 49.31 186 ASN A C 1
ATOM 1420 O O . ASN A 1 186 ? 27.374 -8.991 1.399 1.00 49.31 186 ASN A O 1
#